Protein AF-A0A1I7X6U4-F1 (afdb_monomer)

Organism: Heterorhabditis bacteriophora (NCBI:txid37862)

Foldseek 3Di:
DDDDPPPVVVVVVVVVVVVVVVVVVVVVVVVVVVVVVVVVVVVVVVVVVVVVVVVVVVVVVVVVVVVVVVVVVVVVVVVVVVVVVVVVVVVVVVVVVVVVVVVVVVVVVVLVVVLVVLVVQLVVLVVVLPDPDDDPVRNVVSVVSNVVSVVVNVVSVVVVVVVVVVVPDPPPPPPDPDDDPDPDPDPDPDPDDDPDDPDDDDDD

Radius of gyration: 55.36 Å; Cα contacts (8 Å, |Δi|>4): 21; chains: 1; bounding box: 101×37×180 Å

pLDDT: mean 76.89, std 20.68, range [34.5, 97.19]

Nearest PDB structures (foldseek):
  8otz-ass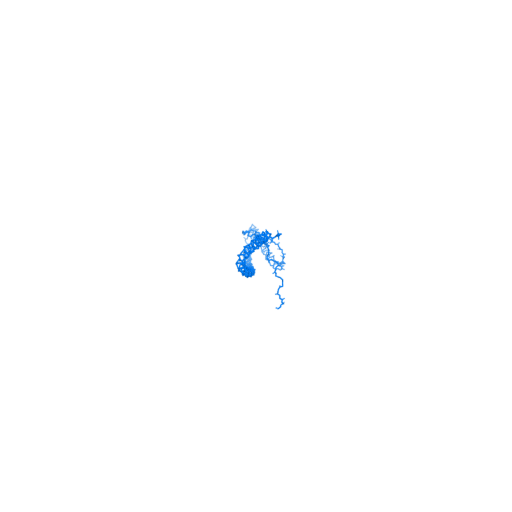embly1_F2  TM=8.658E-01  e=9.446E+00  Bos taurus

Solvent-accessible surface area (backbone atoms only — not comparable to full-atom values): 12167 Å² total; per-residue (Å²): 144,81,87,94,77,65,68,71,62,52,52,55,51,50,53,55,49,52,52,52,52,53,50,52,52,52,53,51,51,52,52,51,50,56,50,52,51,56,49,52,58,55,53,63,51,48,59,61,51,52,52,51,51,54,53,52,51,52,52,50,53,52,50,53,50,52,51,52,52,51,52,52,50,52,51,53,52,51,53,53,50,52,53,50,53,51,51,50,51,54,51,53,53,50,52,52,50,50,53,52,49,55,51,52,50,53,51,50,54,50,50,52,54,51,49,54,52,51,53,51,51,40,50,54,40,52,55,57,66,69,44,94,80,65,51,76,71,55,46,54,52,40,53,51,49,44,56,51,46,51,55,51,48,54,52,55,52,50,51,51,51,58,61,56,54,65,69,74,53,79,75,73,80,71,90,58,97,68,86,73,86,83,87,65,91,79,86,82,81,75,98,80,86,82,92,81,80,88,80,87,91,82,92,132

Mean predicted aligned error: 18.22 Å

Sequence (204 aa):
MVQDGTLADESTRLDIIEERELSGINSEINNRHAEVSKLADKNGGIGSIAEARQRKEFIRKQREHLAKEADLVKSKICALRTEMEMKVEIFVGFLLNIRKRNQLELEKDCRVRSREKLEGYLKSAEDRYRTKLLSHKEEIIIVNEINSLKRNKDKLELVTVISSAKLFQPRKVLSSSGSYPASYPSMHRTRNSCMKSIIRIHDA

Secondary structure (DSSP, 8-state):
---SSSHHHHHHHHHHHHHHHHHHHHHHHHHHHHHHHHHHHHHHHHHHHHHHHHHHHHHHHHHHHHHHHHHHHHHHHHHHHHHHHHHHHHHHHHHHHHHHHHHHHHHHHHHHHHHHHHHHHHHHHHHHHT-TT--HHHHHHHHHHHHHHHHHHHHHHHHHHHHHHTTSS--------------S--------SSSS--S-----

Structure (mmCIF, N/CA/C/O backbone):
data_AF-A0A1I7X6U4-F1
#
_entry.id   AF-A0A1I7X6U4-F1
#
loop_
_atom_site.group_PDB
_atom_site.id
_atom_site.type_symbol
_atom_site.label_atom_id
_atom_site.label_alt_id
_atom_site.label_comp_id
_atom_site.label_asym_id
_atom_site.label_entity_id
_atom_site.label_seq_id
_atom_site.pdbx_PDB_ins_code
_atom_site.Cartn_x
_atom_site.Cartn_y
_atom_site.Cartn_z
_atom_site.occupancy
_atom_site.B_iso_or_equiv
_atom_site.auth_seq_id
_atom_site.auth_comp_id
_atom_site.auth_asym_id
_atom_site.auth_atom_id
_atom_site.pdbx_PDB_model_num
ATOM 1 N N . MET A 1 1 ? 55.069 8.291 -123.263 1.00 40.59 1 MET A N 1
ATOM 2 C CA . MET A 1 1 ? 55.588 8.908 -122.027 1.00 40.59 1 MET A CA 1
ATOM 3 C C . MET A 1 1 ? 54.387 9.148 -121.138 1.00 40.59 1 MET A C 1
ATOM 5 O O . MET A 1 1 ? 53.633 10.077 -121.384 1.00 40.59 1 MET A O 1
ATOM 9 N N . VAL A 1 2 ? 54.108 8.201 -120.250 1.00 45.12 2 VAL A N 1
ATOM 10 C CA . VAL A 1 2 ? 52.935 8.193 -119.374 1.00 45.12 2 VAL A CA 1
ATOM 11 C C . VAL A 1 2 ? 53.454 8.002 -117.954 1.00 45.12 2 VAL A C 1
ATOM 13 O O . VAL A 1 2 ? 54.369 7.207 -117.773 1.00 45.12 2 VAL A O 1
ATOM 16 N N . GLN A 1 3 ? 52.806 8.708 -117.022 1.00 49.91 3 GLN A N 1
ATOM 17 C CA . GLN A 1 3 ? 52.869 8.597 -115.558 1.00 49.91 3 GLN A CA 1
ATOM 18 C C . GLN A 1 3 ? 54.076 9.231 -114.863 1.00 49.91 3 GLN A C 1
ATOM 20 O O . GLN A 1 3 ? 55.136 8.638 -114.805 1.00 49.91 3 GLN A O 1
ATOM 25 N N . ASP A 1 4 ? 53.840 10.408 -114.271 1.00 48.00 4 ASP A N 1
ATOM 26 C CA . ASP A 1 4 ? 54.546 10.901 -113.071 1.00 48.00 4 ASP A CA 1
ATOM 27 C C . ASP A 1 4 ? 53.696 11.960 -112.324 1.00 48.00 4 ASP A C 1
ATOM 29 O O . ASP A 1 4 ? 54.183 12.980 -111.848 1.00 48.00 4 ASP A O 1
ATOM 33 N N . GLY A 1 5 ? 52.372 11.752 -112.262 1.00 52.88 5 GLY A N 1
ATOM 34 C CA . GLY A 1 5 ? 51.425 12.720 -111.678 1.00 52.88 5 GLY A CA 1
ATOM 35 C C . GLY A 1 5 ? 50.491 12.182 -110.589 1.00 52.88 5 GLY A C 1
ATOM 36 O O . GLY A 1 5 ? 49.714 12.955 -110.046 1.00 52.88 5 GLY A O 1
ATOM 37 N N . THR A 1 6 ? 50.531 10.886 -110.267 1.00 52.41 6 THR A N 1
ATOM 38 C CA . THR A 1 6 ? 49.516 10.230 -109.413 1.00 52.41 6 THR A CA 1
ATOM 39 C C . THR A 1 6 ? 49.992 9.886 -107.997 1.00 52.41 6 THR A C 1
ATOM 41 O O . THR A 1 6 ? 49.163 9.699 -107.117 1.00 52.41 6 THR A O 1
ATOM 44 N N . LEU A 1 7 ? 51.305 9.838 -107.742 1.00 52.75 7 LEU A N 1
ATOM 45 C CA . LEU A 1 7 ? 51.854 9.386 -106.450 1.00 52.75 7 LEU A CA 1
ATOM 46 C C . LEU A 1 7 ? 51.848 10.465 -105.350 1.00 52.75 7 LEU A C 1
ATOM 48 O O . LEU A 1 7 ? 51.775 10.136 -104.170 1.00 52.75 7 LEU A O 1
ATOM 52 N N . ALA A 1 8 ? 51.887 11.751 -105.713 1.00 53.84 8 ALA A N 1
ATOM 53 C CA . ALA A 1 8 ? 51.878 12.844 -104.734 1.00 53.84 8 ALA A CA 1
ATOM 54 C C . ALA A 1 8 ? 50.498 13.051 -104.072 1.00 53.84 8 ALA A C 1
ATOM 56 O O . ALA A 1 8 ? 50.438 13.468 -102.917 1.00 53.84 8 ALA A O 1
ATOM 57 N N . ASP A 1 9 ? 49.413 12.726 -104.784 1.00 54.84 9 ASP A N 1
ATOM 58 C CA . ASP A 1 9 ? 48.015 12.920 -104.355 1.00 54.84 9 ASP A CA 1
ATOM 59 C C . ASP A 1 9 ? 47.498 11.752 -103.481 1.00 54.84 9 ASP A C 1
ATOM 61 O O . ASP A 1 9 ? 46.651 11.930 -102.605 1.00 54.84 9 ASP A O 1
ATOM 65 N N . GLU A 1 10 ? 48.054 10.543 -103.646 1.00 55.53 10 GLU A N 1
ATOM 66 C CA . GLU A 1 10 ? 47.778 9.399 -102.759 1.00 55.53 10 GLU A CA 1
ATOM 67 C C . GLU A 1 10 ? 48.523 9.497 -101.421 1.00 55.53 10 GLU A C 1
ATOM 69 O O . GLU A 1 10 ? 47.942 9.167 -100.389 1.00 55.53 10 GLU A O 1
ATOM 74 N N . SER A 1 11 ? 49.758 10.021 -101.411 1.00 57.59 11 SER A N 1
ATOM 75 C CA . SER A 1 11 ? 50.514 10.271 -100.172 1.00 57.59 11 SER A CA 1
ATOM 76 C C . SER A 1 11 ? 49.803 11.289 -99.279 1.00 57.59 11 SER A C 1
ATOM 78 O O . SER A 1 11 ? 49.597 11.032 -98.100 1.00 57.59 11 SER A O 1
ATOM 80 N N . THR A 1 12 ? 49.329 12.403 -99.850 1.00 60.34 12 THR A N 1
ATOM 81 C CA . THR A 1 12 ? 48.577 13.413 -99.085 1.00 60.34 12 THR A CA 1
ATOM 82 C C . THR A 1 12 ? 47.215 12.897 -98.621 1.00 60.34 12 THR A C 1
ATOM 84 O O . THR A 1 12 ? 46.755 13.270 -97.546 1.00 60.34 12 THR A O 1
ATOM 87 N N . ARG A 1 13 ? 46.551 12.019 -99.387 1.00 60.38 13 ARG A N 1
ATOM 88 C CA . ARG A 1 13 ? 45.302 11.374 -98.946 1.00 60.38 13 ARG A CA 1
ATOM 89 C C . ARG A 1 13 ? 45.512 10.389 -97.800 1.00 60.38 13 ARG A C 1
ATOM 91 O O . ARG A 1 13 ? 44.666 10.357 -96.910 1.00 60.38 13 ARG A O 1
ATOM 98 N N . LEU A 1 14 ? 46.589 9.605 -97.823 1.00 61.25 14 LEU A N 1
ATOM 99 C CA . LEU A 1 14 ? 46.939 8.689 -96.734 1.00 61.25 14 LEU A CA 1
ATOM 100 C C . LEU A 1 14 ? 47.288 9.463 -95.457 1.00 61.25 14 LEU A C 1
ATOM 102 O O . LEU A 1 14 ? 46.722 9.153 -94.412 1.00 61.25 14 LEU A O 1
ATOM 106 N N . ASP A 1 15 ? 48.067 10.542 -95.563 1.00 63.00 15 ASP A N 1
ATOM 107 C CA . ASP A 1 15 ? 48.402 11.411 -94.424 1.00 63.00 15 ASP A CA 1
ATOM 108 C C . ASP A 1 15 ? 47.145 12.040 -93.784 1.00 63.00 15 ASP A C 1
ATOM 110 O O . ASP A 1 15 ? 47.005 12.084 -92.563 1.00 63.00 15 ASP A O 1
ATOM 114 N N . ILE A 1 16 ? 46.166 12.462 -94.596 1.00 65.12 16 ILE A N 1
ATOM 115 C CA . ILE A 1 16 ? 44.886 13.016 -94.108 1.00 65.12 16 ILE A CA 1
ATOM 116 C C . ILE A 1 16 ? 44.011 11.944 -93.433 1.00 65.12 16 ILE A C 1
ATOM 118 O O . ILE A 1 16 ? 43.245 12.254 -92.514 1.00 65.12 16 ILE A O 1
ATOM 122 N N . ILE A 1 17 ? 44.066 10.692 -93.900 1.00 65.25 17 ILE A N 1
ATOM 123 C CA . ILE A 1 17 ? 43.333 9.574 -93.288 1.00 65.25 17 ILE A CA 1
ATOM 124 C C . ILE A 1 17 ? 43.969 9.217 -91.940 1.00 65.25 17 ILE A C 1
ATOM 126 O O . ILE A 1 17 ? 43.246 9.128 -90.946 1.00 65.25 17 ILE A O 1
ATOM 130 N N . GLU A 1 18 ? 45.298 9.123 -91.879 1.00 70.44 18 GLU A N 1
ATOM 131 C CA . GLU A 1 18 ? 46.035 8.874 -90.637 1.00 70.44 18 GLU A CA 1
ATOM 132 C C . GLU A 1 18 ? 45.824 9.999 -89.611 1.00 70.44 18 GLU A C 1
ATOM 134 O O . GLU A 1 18 ? 45.535 9.718 -88.447 1.00 70.44 18 GLU A O 1
ATOM 139 N N . GLU A 1 19 ? 45.843 11.275 -90.017 1.00 73.50 19 GLU A N 1
ATOM 140 C CA . GLU A 1 19 ? 45.545 12.396 -89.112 1.00 73.50 19 GLU A CA 1
ATOM 141 C C . GLU A 1 19 ? 44.117 12.345 -88.542 1.00 73.50 19 GLU A C 1
ATOM 143 O O . GLU A 1 19 ? 43.899 12.663 -87.367 1.00 73.50 19 GLU A O 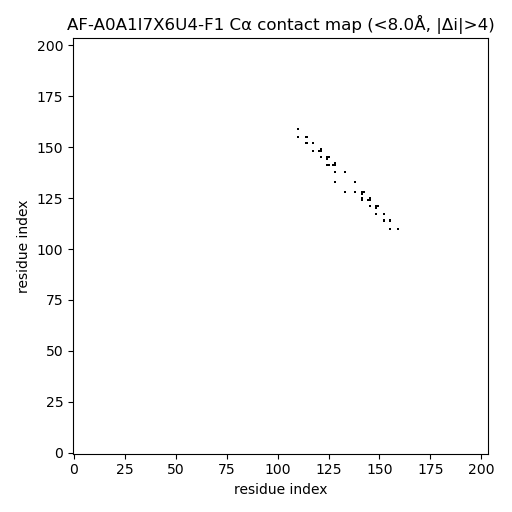1
ATOM 148 N N . ARG A 1 20 ? 43.124 11.927 -89.340 1.00 74.75 20 ARG A N 1
ATOM 149 C CA . ARG A 1 20 ? 41.734 11.779 -88.871 1.00 74.75 20 ARG A CA 1
ATOM 150 C C . ARG A 1 20 ? 41.577 10.626 -87.888 1.00 74.75 20 ARG A C 1
ATOM 152 O O . ARG A 1 20 ? 40.872 10.784 -86.890 1.00 74.75 20 ARG A O 1
ATOM 159 N N . GLU A 1 21 ? 42.220 9.492 -88.144 1.00 81.88 21 GLU A N 1
ATOM 160 C CA . GLU A 1 21 ? 42.188 8.338 -87.241 1.00 81.88 21 GLU A CA 1
ATOM 161 C C . GLU A 1 21 ? 42.914 8.638 -85.926 1.00 81.88 21 GLU A C 1
ATOM 163 O O . GLU A 1 21 ? 42.370 8.385 -84.848 1.00 81.88 21 GLU A O 1
ATOM 168 N N . LEU A 1 22 ? 44.079 9.288 -85.991 1.00 82.25 22 LEU A N 1
ATOM 169 C CA . LEU A 1 22 ? 44.812 9.755 -84.814 1.00 82.25 22 LEU A CA 1
ATOM 170 C C . LEU A 1 22 ? 44.003 10.781 -84.011 1.00 82.25 22 LEU A C 1
ATOM 172 O O . LEU A 1 22 ? 43.967 10.707 -82.782 1.00 82.25 22 LEU A O 1
ATOM 176 N N . SER A 1 23 ? 43.298 11.699 -84.679 1.00 86.44 23 SER A N 1
ATOM 177 C CA . SER A 1 23 ? 42.387 12.648 -84.027 1.00 86.44 23 SER A CA 1
ATOM 178 C C . SER A 1 23 ? 41.237 11.939 -83.297 1.00 86.44 23 SER A C 1
ATOM 180 O O . SER A 1 23 ? 40.934 12.268 -82.145 1.00 86.44 23 SER A O 1
ATOM 182 N N . GLY A 1 24 ? 40.642 10.917 -83.923 1.00 87.62 24 GLY A N 1
ATOM 183 C CA . GLY A 1 24 ? 39.591 10.090 -83.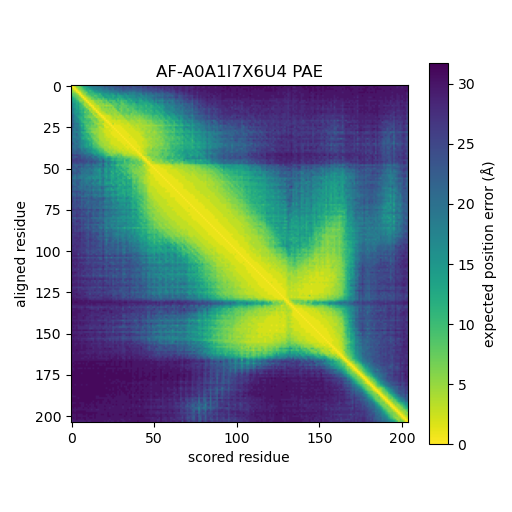325 1.00 87.62 24 GLY A CA 1
ATOM 184 C C . GLY A 1 24 ? 40.072 9.330 -82.088 1.00 87.62 24 GLY A C 1
ATOM 185 O O . GLY A 1 24 ? 39.449 9.415 -81.027 1.00 87.62 24 GLY A O 1
ATOM 186 N N . ILE A 1 25 ? 41.228 8.670 -82.191 1.00 87.44 25 ILE A N 1
ATOM 187 C CA . ILE A 1 25 ? 41.866 7.958 -81.075 1.00 87.44 25 ILE A CA 1
ATOM 188 C C . ILE A 1 25 ? 42.177 8.927 -79.930 1.00 87.44 25 ILE A C 1
ATOM 190 O O . ILE A 1 25 ? 41.905 8.627 -78.768 1.00 87.44 25 ILE A O 1
ATOM 194 N N . ASN A 1 26 ? 42.695 10.117 -80.236 1.00 87.81 26 ASN A N 1
ATOM 195 C CA . ASN A 1 26 ? 43.047 11.101 -79.218 1.00 87.81 26 ASN A CA 1
ATOM 196 C C . ASN A 1 26 ? 41.804 11.674 -78.511 1.00 87.81 26 ASN A C 1
ATOM 198 O O . ASN A 1 26 ? 41.814 11.898 -77.300 1.00 87.81 26 ASN A O 1
ATOM 202 N N . SER A 1 27 ? 40.697 11.857 -79.239 1.00 89.19 27 SER A N 1
ATOM 203 C CA . SER A 1 27 ? 39.400 12.204 -78.644 1.00 89.19 27 SER A CA 1
ATOM 204 C C . SER A 1 27 ? 38.915 11.115 -77.683 1.00 89.19 27 SER A C 1
ATOM 206 O O . SER A 1 27 ? 38.494 11.412 -76.562 1.00 89.19 27 SER A O 1
ATOM 208 N N . GLU A 1 28 ? 39.038 9.845 -78.072 1.00 92.38 28 GLU A N 1
ATOM 209 C CA . GLU A 1 28 ? 38.630 8.723 -77.231 1.00 92.38 28 GLU A CA 1
ATOM 210 C C . GLU A 1 28 ? 39.514 8.571 -75.982 1.00 92.38 28 GLU A C 1
ATOM 212 O O . GLU A 1 28 ? 38.995 8.358 -74.884 1.00 92.38 28 GLU A O 1
ATOM 217 N N . ILE A 1 29 ? 40.830 8.768 -76.108 1.00 90.56 29 ILE A N 1
ATOM 218 C CA . ILE A 1 29 ? 41.770 8.796 -74.977 1.00 90.56 29 ILE A CA 1
ATOM 219 C C . ILE A 1 29 ? 41.391 9.900 -73.985 1.00 90.56 29 ILE A C 1
ATOM 221 O O . ILE A 1 29 ? 41.317 9.645 -72.781 1.00 90.56 29 ILE A O 1
ATOM 225 N N . ASN A 1 30 ? 41.085 11.103 -74.471 1.00 91.44 30 ASN A N 1
ATOM 226 C CA . ASN A 1 30 ? 40.673 12.218 -73.618 1.00 91.44 30 ASN A CA 1
ATOM 227 C C . ASN A 1 30 ? 39.348 11.934 -72.894 1.00 91.44 30 ASN A C 1
ATOM 229 O O . ASN A 1 30 ? 39.218 12.218 -71.700 1.00 91.44 30 ASN A O 1
ATOM 233 N N . ASN A 1 31 ? 38.386 11.312 -73.580 1.00 93.12 31 ASN A N 1
ATOM 234 C CA . ASN A 1 31 ? 37.118 10.907 -72.975 1.00 93.12 31 ASN A CA 1
ATOM 235 C C . ASN A 1 31 ? 37.323 9.856 -71.877 1.00 93.12 31 ASN A C 1
ATOM 237 O O . ASN A 1 31 ? 36.789 10.004 -70.774 1.00 93.12 31 ASN A O 1
ATOM 241 N N . ARG A 1 32 ? 38.149 8.835 -72.138 1.00 92.44 32 ARG A N 1
ATOM 242 C CA . ARG A 1 32 ? 38.489 7.807 -71.144 1.00 92.44 32 ARG A CA 1
ATOM 243 C C . ARG A 1 32 ? 39.253 8.397 -69.958 1.00 92.44 32 ARG A C 1
ATOM 245 O O . ARG A 1 32 ? 38.963 8.041 -68.820 1.00 92.44 32 ARG A O 1
ATOM 252 N N . HIS A 1 33 ? 40.162 9.346 -70.181 1.00 91.50 33 HIS A N 1
ATOM 253 C CA . HIS A 1 33 ? 40.837 10.058 -69.093 1.00 91.50 33 HIS A CA 1
ATOM 254 C C . HIS A 1 33 ? 39.858 10.843 -68.213 1.00 91.50 33 HIS A C 1
ATOM 256 O O . HIS A 1 33 ? 39.947 10.771 -66.987 1.00 91.50 33 HIS A O 1
ATOM 262 N N . ALA A 1 34 ? 38.890 11.543 -68.811 1.00 90.12 34 ALA A N 1
ATOM 263 C CA . ALA A 1 34 ? 37.863 12.256 -68.057 1.00 90.12 34 ALA A CA 1
ATOM 264 C C . ALA A 1 34 ? 36.978 11.304 -67.230 1.00 90.12 34 ALA A C 1
ATOM 266 O O . ALA A 1 34 ? 36.570 11.642 -66.117 1.00 90.12 34 ALA A O 1
ATOM 267 N N . GLU A 1 35 ? 36.683 10.112 -67.750 1.00 91.75 35 GLU A N 1
ATOM 268 C CA . GLU A 1 35 ? 35.932 9.085 -67.027 1.00 91.75 35 GLU A CA 1
ATOM 269 C C . GLU A 1 35 ? 36.732 8.494 -65.859 1.00 91.75 35 GLU A C 1
ATOM 271 O O . GLU A 1 35 ? 36.216 8.409 -64.742 1.00 91.75 35 GLU A O 1
ATOM 276 N N . VAL A 1 36 ? 38.010 8.171 -66.077 1.00 88.06 36 VAL A N 1
ATOM 277 C CA . VAL A 1 36 ? 38.914 7.672 -65.030 1.00 88.06 36 VAL A CA 1
ATOM 278 C C . VAL A 1 36 ? 39.069 8.692 -63.901 1.00 88.06 36 VAL A C 1
ATOM 280 O O . VAL A 1 36 ? 38.961 8.315 -62.735 1.00 88.06 36 VAL A O 1
ATOM 283 N N . SER A 1 37 ? 39.225 9.982 -64.213 1.00 86.31 37 SER A N 1
ATOM 284 C CA . SER A 1 37 ? 39.286 11.041 -63.194 1.00 86.31 37 SER A CA 1
ATOM 285 C C . SER A 1 37 ? 37.995 11.126 -62.372 1.00 86.31 37 SER A C 1
ATOM 287 O O . SER A 1 37 ? 38.043 11.147 -61.144 1.00 86.31 37 SER A O 1
ATOM 289 N N . LYS A 1 38 ? 36.820 11.048 -63.017 1.00 85.12 38 LYS A N 1
ATOM 290 C CA . LYS A 1 38 ? 35.524 11.016 -62.309 1.00 85.12 38 LYS A CA 1
ATOM 291 C C . LYS A 1 38 ? 35.376 9.791 -61.400 1.00 85.12 38 LYS A C 1
ATOM 293 O O . LYS A 1 38 ? 34.711 9.871 -60.366 1.00 85.12 38 LYS A O 1
ATOM 298 N N . LEU A 1 39 ? 35.933 8.643 -61.786 1.00 82.56 39 LEU A N 1
ATOM 299 C CA . LEU A 1 39 ? 35.923 7.428 -60.967 1.00 82.56 39 LEU A CA 1
ATOM 300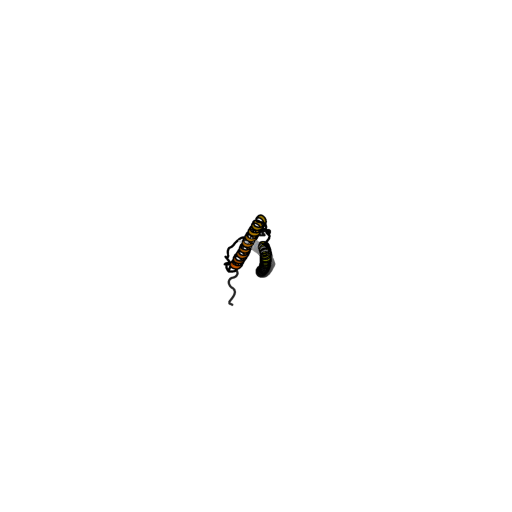 C C . LEU A 1 39 ? 36.909 7.520 -59.796 1.00 82.56 39 LEU A C 1
ATOM 302 O O . LEU A 1 39 ? 36.581 7.064 -58.701 1.00 82.56 39 LEU A O 1
ATOM 306 N N . ALA A 1 40 ? 38.069 8.149 -59.992 1.00 78.00 40 ALA A N 1
ATOM 307 C CA . ALA A 1 40 ? 39.033 8.411 -58.926 1.00 78.00 40 ALA A CA 1
ATOM 308 C C . ALA A 1 40 ? 38.432 9.310 -57.829 1.00 78.00 40 ALA A C 1
ATOM 310 O O . ALA A 1 40 ? 38.516 8.966 -56.648 1.00 78.00 40 ALA A O 1
ATOM 311 N N . ASP A 1 41 ? 37.718 10.374 -58.211 1.00 75.62 41 ASP A N 1
ATOM 312 C CA . ASP A 1 41 ? 37.024 11.265 -57.270 1.00 75.62 41 ASP A CA 1
ATOM 313 C C . ASP A 1 41 ? 35.930 10.529 -56.476 1.00 75.62 41 ASP A C 1
ATOM 315 O O . ASP A 1 41 ? 35.815 10.670 -55.255 1.00 75.62 41 ASP A O 1
ATOM 319 N N . LYS A 1 42 ? 35.148 9.673 -57.151 1.00 74.56 42 LYS A N 1
ATOM 320 C CA . LYS A 1 42 ? 34.135 8.822 -56.500 1.00 74.56 42 LYS A CA 1
ATOM 321 C C . LYS A 1 42 ? 34.763 7.815 -55.533 1.00 74.56 42 LYS A C 1
ATOM 323 O O . LYS A 1 42 ? 34.210 7.586 -54.457 1.00 74.56 42 LYS A O 1
ATOM 328 N N . ASN A 1 43 ? 35.916 7.246 -55.883 1.00 72.25 43 ASN A N 1
ATOM 329 C CA . ASN A 1 43 ? 36.648 6.315 -55.026 1.00 72.25 43 ASN A CA 1
ATOM 330 C C . ASN A 1 43 ? 37.244 7.003 -53.789 1.00 72.25 43 ASN A C 1
ATOM 332 O O . ASN A 1 43 ? 37.236 6.404 -52.713 1.00 72.25 43 ASN A O 1
ATOM 336 N N . GLY A 1 44 ? 37.658 8.271 -53.888 1.00 71.31 44 GLY A N 1
ATOM 337 C CA . GLY A 1 44 ? 38.045 9.082 -52.725 1.00 71.31 44 GLY A CA 1
ATOM 338 C C . GLY A 1 44 ? 36.929 9.199 -51.674 1.00 71.31 44 GLY A C 1
ATOM 339 O O . GLY A 1 44 ? 37.194 9.200 -50.472 1.00 71.31 44 GLY A O 1
ATOM 340 N N . GLY A 1 45 ? 35.662 9.187 -52.106 1.00 69.12 45 GLY A N 1
ATOM 341 C CA . GLY A 1 45 ? 34.489 9.160 -51.224 1.00 69.12 45 GLY A CA 1
ATOM 342 C C . GLY A 1 45 ? 34.213 7.815 -50.533 1.00 69.12 45 GLY A C 1
ATOM 343 O O . GLY A 1 45 ? 33.471 7.772 -49.554 1.00 69.12 45 GLY A O 1
ATOM 344 N N . ILE A 1 46 ? 34.805 6.702 -50.981 1.00 70.94 46 ILE A N 1
ATOM 345 C CA . ILE A 1 46 ? 34.569 5.374 -50.381 1.00 70.94 46 ILE A CA 1
ATOM 346 C C . ILE A 1 46 ? 35.163 5.290 -48.965 1.00 70.94 46 ILE A C 1
ATOM 348 O O . ILE A 1 46 ? 34.560 4.665 -48.087 1.00 70.94 46 ILE A O 1
ATOM 352 N N . GLY A 1 47 ? 36.291 5.966 -48.711 1.00 73.06 47 GLY A N 1
ATOM 353 C CA . GLY A 1 47 ? 36.927 6.014 -47.389 1.00 73.06 47 GLY A CA 1
ATOM 354 C C . GLY A 1 47 ? 36.027 6.641 -46.318 1.00 73.06 47 GLY A C 1
ATOM 355 O O . GLY A 1 47 ? 35.821 6.053 -45.255 1.00 73.06 47 GLY A O 1
ATOM 356 N N . SER A 1 48 ? 35.384 7.772 -46.628 1.00 79.69 48 SER A N 1
ATOM 357 C CA . SER A 1 48 ? 34.471 8.450 -45.696 1.00 79.69 48 SER A CA 1
ATOM 358 C C . SER A 1 48 ? 33.193 7.642 -45.429 1.00 79.69 48 SER A C 1
ATOM 360 O O . SER A 1 48 ? 32.678 7.632 -44.308 1.00 79.69 48 SER A O 1
ATOM 362 N N . ILE A 1 49 ? 32.708 6.886 -46.422 1.00 83.50 49 ILE A N 1
ATOM 363 C CA . ILE A 1 49 ? 31.565 5.974 -46.266 1.00 83.50 49 ILE A CA 1
ATOM 364 C C . ILE A 1 49 ? 31.921 4.796 -45.349 1.00 83.50 49 ILE A C 1
ATOM 366 O O . ILE A 1 49 ? 31.105 4.404 -44.508 1.00 83.50 49 ILE A O 1
ATOM 370 N N . ALA A 1 50 ? 33.118 4.222 -45.490 1.00 84.75 50 ALA A N 1
ATOM 371 C CA . ALA A 1 50 ? 33.574 3.121 -44.645 1.00 84.75 50 ALA A CA 1
ATOM 372 C C . ALA A 1 50 ? 33.687 3.551 -43.171 1.00 84.75 50 ALA A C 1
ATOM 374 O O . ALA A 1 50 ? 33.161 2.866 -42.288 1.00 84.75 50 ALA A O 1
ATOM 375 N N . GLU A 1 51 ? 34.270 4.722 -42.905 1.00 85.44 51 GLU A N 1
ATOM 376 C CA . GLU A 1 51 ? 34.341 5.290 -41.555 1.00 85.44 51 GLU A CA 1
ATOM 377 C C . GLU A 1 51 ? 32.953 5.587 -40.970 1.00 85.44 51 GLU A C 1
ATOM 379 O O . GLU A 1 51 ? 32.671 5.248 -39.817 1.00 85.44 51 GLU A O 1
ATOM 384 N N . ALA A 1 52 ? 32.042 6.165 -41.762 1.00 86.38 52 ALA A N 1
ATOM 385 C CA . ALA A 1 52 ? 30.672 6.431 -41.326 1.00 86.38 52 ALA A CA 1
ATOM 386 C C . ALA A 1 52 ? 29.921 5.138 -40.954 1.00 86.38 52 ALA A C 1
ATOM 388 O O . ALA A 1 52 ? 29.176 5.115 -39.969 1.00 86.38 52 ALA A O 1
ATOM 389 N N . ARG A 1 53 ? 30.144 4.041 -41.694 1.00 91.44 53 ARG A N 1
ATOM 390 C CA . ARG A 1 53 ? 29.581 2.717 -41.373 1.00 91.44 53 ARG A CA 1
ATOM 391 C C . ARG A 1 53 ? 30.115 2.180 -40.047 1.00 91.44 53 ARG A C 1
ATOM 393 O O . ARG A 1 53 ? 29.316 1.739 -39.223 1.00 91.44 53 ARG A O 1
ATOM 400 N N . GLN A 1 54 ? 31.425 2.263 -39.814 1.00 92.31 54 GLN A N 1
ATOM 401 C CA . GLN A 1 54 ? 32.024 1.831 -38.547 1.00 92.31 54 GLN A CA 1
ATOM 402 C C . GLN A 1 54 ? 31.497 2.649 -37.360 1.00 92.31 54 GLN A C 1
ATOM 404 O O . GLN A 1 54 ? 31.088 2.074 -36.350 1.00 92.31 54 GLN A O 1
ATOM 409 N N . ARG A 1 55 ? 31.411 3.981 -37.493 1.00 91.31 55 ARG A N 1
ATOM 410 C CA . ARG A 1 55 ? 30.840 4.856 -36.452 1.00 91.31 55 ARG A CA 1
ATOM 411 C C . ARG A 1 55 ? 29.372 4.533 -36.172 1.00 91.31 55 ARG A C 1
ATOM 413 O O . ARG A 1 55 ? 28.977 4.456 -35.011 1.00 91.31 55 ARG A O 1
ATOM 420 N N . LYS A 1 56 ? 28.564 4.302 -37.213 1.00 94.94 56 LYS A N 1
ATOM 421 C CA . LYS A 1 56 ? 27.152 3.908 -37.067 1.00 94.94 56 LYS A CA 1
ATOM 422 C C . LYS A 1 56 ? 27.016 2.599 -36.289 1.00 94.94 56 LYS A C 1
ATOM 424 O O . LYS A 1 56 ? 26.162 2.500 -35.411 1.00 94.94 56 LYS A O 1
ATOM 429 N N . GLU A 1 57 ? 27.860 1.620 -36.594 1.00 95.38 57 GLU A N 1
ATOM 430 C CA . GLU A 1 57 ? 27.851 0.317 -35.930 1.00 95.38 57 GLU A CA 1
ATOM 431 C C . GLU A 1 57 ? 28.287 0.412 -34.462 1.00 95.38 57 GLU A C 1
ATOM 433 O O . GLU A 1 57 ? 27.656 -0.173 -33.582 1.00 95.38 57 GLU A O 1
ATOM 438 N N . PHE A 1 58 ? 29.306 1.221 -34.172 1.00 94.75 58 PHE A N 1
ATOM 439 C CA . PHE A 1 58 ? 29.721 1.513 -32.803 1.00 94.75 58 PHE A CA 1
ATOM 440 C C . PHE A 1 58 ? 28.592 2.161 -31.985 1.00 94.75 58 PHE A C 1
ATOM 442 O O . PHE A 1 58 ? 28.255 1.682 -30.902 1.00 94.75 58 PHE A O 1
ATOM 449 N N . ILE A 1 59 ? 27.941 3.193 -32.535 1.00 95.31 59 ILE A N 1
ATOM 450 C CA . ILE A 1 59 ? 26.807 3.869 -31.886 1.00 95.31 59 ILE A CA 1
ATOM 451 C C . ILE A 1 59 ? 25.642 2.897 -31.670 1.00 95.31 59 ILE A C 1
ATOM 453 O O . ILE A 1 59 ? 24.997 2.936 -30.622 1.00 95.31 59 ILE A O 1
ATOM 457 N N . ARG A 1 60 ? 25.365 2.003 -32.629 1.00 97.00 60 ARG A N 1
ATOM 458 C CA . ARG A 1 60 ? 24.329 0.969 -32.486 1.00 97.00 60 ARG A CA 1
ATOM 459 C C . ARG A 1 60 ? 24.620 0.068 -31.286 1.00 97.00 60 ARG A C 1
ATOM 461 O O . ARG A 1 60 ? 23.749 -0.085 -30.433 1.00 97.00 60 ARG A O 1
ATOM 468 N N . LYS A 1 61 ? 25.844 -0.456 -31.175 1.00 96.81 61 LYS A N 1
ATOM 469 C CA . LYS A 1 61 ? 26.254 -1.303 -30.042 1.00 96.81 61 LYS A CA 1
ATOM 470 C C . LYS A 1 61 ? 26.162 -0.567 -28.705 1.00 96.81 61 LYS A C 1
ATOM 472 O O . LYS A 1 61 ? 25.666 -1.133 -27.735 1.00 96.81 61 LYS A O 1
ATOM 477 N N . GLN A 1 62 ? 26.575 0.700 -28.653 1.00 96.62 62 GLN A N 1
ATOM 478 C CA . GLN A 1 62 ? 26.425 1.518 -27.445 1.00 96.62 62 GLN A CA 1
ATOM 479 C C . GLN A 1 62 ? 24.954 1.712 -27.058 1.00 96.62 62 GLN A C 1
ATOM 481 O O . GLN A 1 62 ? 24.601 1.562 -25.891 1.00 96.62 62 GLN A O 1
ATOM 486 N N . ARG A 1 63 ? 24.075 1.995 -28.027 1.00 96.00 63 ARG A N 1
ATOM 487 C CA . ARG A 1 63 ? 22.629 2.119 -27.780 1.00 96.00 63 ARG A CA 1
ATOM 488 C C . ARG A 1 63 ? 22.022 0.815 -27.271 1.00 96.00 63 ARG A C 1
ATOM 490 O O . ARG A 1 63 ? 21.185 0.854 -26.377 1.00 96.00 63 ARG A O 1
ATOM 497 N N . GLU A 1 64 ? 22.454 -0.324 -27.802 1.00 96.69 64 GLU A N 1
ATOM 498 C CA . GLU A 1 64 ? 22.011 -1.644 -27.338 1.00 96.69 64 GLU A CA 1
ATOM 499 C C . GLU A 1 64 ? 22.467 -1.943 -25.912 1.00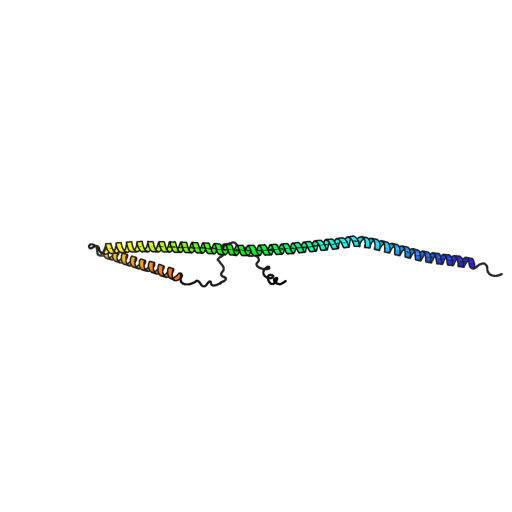 96.69 64 GLU A C 1
ATOM 501 O O . GLU A 1 64 ? 21.686 -2.469 -25.121 1.00 96.69 64 GLU A O 1
ATOM 506 N N . HIS A 1 65 ? 23.701 -1.578 -25.562 1.00 96.75 65 HIS A N 1
ATOM 507 C CA . HIS A 1 65 ? 24.195 -1.688 -24.192 1.00 96.75 65 HIS A CA 1
ATOM 508 C C . HIS A 1 65 ? 23.362 -0.836 -23.227 1.00 96.75 65 HIS A C 1
ATOM 510 O O . HIS A 1 65 ? 22.824 -1.357 -22.253 1.00 96.75 65 HIS A O 1
ATOM 516 N N . LEU A 1 66 ? 23.171 0.448 -23.551 1.00 96.00 66 LEU A N 1
ATOM 517 C CA . LEU A 1 66 ? 22.375 1.372 -22.740 1.00 96.00 66 LEU A CA 1
ATOM 518 C C . LEU A 1 66 ? 20.914 0.920 -22.605 1.00 96.00 66 LEU A C 1
ATOM 520 O O . LEU A 1 66 ? 20.321 1.071 -21.540 1.00 96.00 66 LEU A O 1
ATOM 524 N N . ALA A 1 67 ? 20.326 0.338 -23.655 1.00 96.38 67 ALA A N 1
ATOM 525 C CA . ALA A 1 67 ? 18.973 -0.211 -23.597 1.00 96.38 67 ALA A CA 1
ATOM 526 C C . ALA A 1 67 ? 18.877 -1.377 -22.598 1.00 96.38 67 ALA A C 1
ATOM 528 O O . ALA A 1 67 ? 17.969 -1.398 -21.767 1.00 96.38 67 ALA A O 1
ATOM 529 N N . LYS A 1 68 ? 19.849 -2.300 -22.619 1.00 97.00 68 LYS A N 1
ATOM 530 C CA . LYS A 1 68 ? 19.917 -3.414 -21.659 1.00 97.00 68 LYS A CA 1
ATOM 531 C C . LYS A 1 68 ? 20.093 -2.923 -20.223 1.00 97.00 68 LYS A C 1
ATOM 533 O O . LYS A 1 68 ? 19.423 -3.426 -19.323 1.00 97.00 68 LYS A O 1
ATOM 538 N N . GLU A 1 69 ? 20.954 -1.933 -20.000 1.00 97.00 69 GLU A N 1
ATOM 539 C CA . GLU A 1 69 ? 21.135 -1.326 -18.676 1.00 97.00 69 GLU A CA 1
ATOM 540 C C . GLU A 1 69 ? 19.857 -0.638 -18.187 1.00 97.00 69 GLU A C 1
ATOM 542 O O . GLU A 1 69 ? 19.453 -0.830 -17.038 1.00 97.00 69 GLU A O 1
ATOM 547 N N . ALA A 1 70 ? 19.173 0.106 -19.060 1.00 96.06 70 ALA A N 1
ATOM 548 C CA . ALA A 1 70 ? 17.908 0.751 -18.729 1.00 96.06 70 ALA A CA 1
ATOM 549 C C . ALA A 1 70 ? 16.833 -0.273 -18.339 1.00 96.06 70 ALA A C 1
ATOM 551 O O . ALA A 1 70 ? 16.107 -0.065 -17.365 1.00 96.06 70 ALA A O 1
ATOM 552 N N . ASP A 1 71 ? 16.740 -1.393 -19.054 1.00 96.38 71 ASP A N 1
ATOM 553 C CA . ASP A 1 71 ? 15.780 -2.451 -18.739 1.00 96.38 71 ASP A CA 1
ATOM 554 C C . ASP A 1 71 ? 16.133 -3.192 -17.442 1.00 96.38 71 ASP A C 1
ATOM 556 O O . ASP A 1 71 ? 15.242 -3.476 -16.634 1.00 96.38 71 ASP A O 1
ATOM 560 N N . LEU A 1 72 ? 17.423 -3.408 -17.163 1.00 97.00 72 LEU A N 1
ATOM 561 C CA . LEU A 1 72 ? 17.879 -3.941 -15.878 1.00 97.00 72 LEU A CA 1
ATOM 562 C C . LEU A 1 72 ? 17.498 -3.012 -14.716 1.00 97.00 72 LEU A C 1
ATOM 564 O O . LEU A 1 72 ? 16.997 -3.476 -13.689 1.00 97.00 72 LEU A O 1
ATOM 568 N N . VAL A 1 73 ? 17.704 -1.702 -14.869 1.00 97.00 73 VAL A N 1
ATOM 569 C CA . VAL A 1 73 ? 17.332 -0.708 -13.851 1.00 97.00 73 VAL A CA 1
ATOM 570 C C . VAL A 1 73 ? 15.818 -0.682 -13.642 1.00 97.00 73 VAL A C 1
ATOM 572 O O . VAL A 1 73 ? 15.369 -0.723 -12.496 1.00 97.00 73 VAL A O 1
ATOM 575 N N . LYS A 1 74 ? 15.012 -0.696 -14.713 1.00 96.56 74 LYS A N 1
ATOM 576 C CA . LYS A 1 74 ? 13.544 -0.793 -14.602 1.00 96.56 74 LYS A CA 1
ATOM 577 C C . LYS A 1 74 ? 13.113 -2.043 -13.837 1.00 96.56 74 LYS A C 1
ATOM 579 O O . LYS A 1 74 ? 12.235 -1.955 -12.981 1.00 96.56 74 LYS A O 1
ATOM 584 N N . SER A 1 75 ? 13.740 -3.185 -14.121 1.00 96.62 75 SER A N 1
ATOM 585 C CA . SER A 1 75 ? 13.462 -4.444 -13.424 1.00 96.62 75 SER A CA 1
ATOM 586 C C . SER A 1 75 ? 13.770 -4.338 -11.925 1.00 96.62 75 SER A C 1
ATOM 588 O O . SER A 1 75 ? 12.915 -4.645 -11.094 1.00 96.62 75 SER A O 1
ATOM 590 N N . LYS A 1 76 ? 14.937 -3.783 -11.563 1.00 97.19 76 LYS A N 1
ATOM 591 C CA . LYS A 1 76 ? 15.320 -3.541 -10.160 1.00 97.19 76 LYS A CA 1
ATOM 592 C C . LYS A 1 76 ? 14.353 -2.596 -9.442 1.00 97.19 76 LYS A C 1
ATOM 594 O O . LYS A 1 76 ? 13.950 -2.882 -8.319 1.00 97.19 76 LYS A O 1
ATOM 599 N N . ILE A 1 77 ? 13.942 -1.503 -10.089 1.00 96.88 77 ILE A N 1
ATOM 600 C CA . ILE A 1 77 ? 12.958 -0.563 -9.529 1.00 96.88 77 ILE A CA 1
ATOM 601 C C . ILE A 1 77 ? 11.617 -1.268 -9.285 1.00 96.88 77 ILE A C 1
ATOM 603 O O . ILE A 1 77 ? 11.004 -1.073 -8.238 1.00 96.88 77 ILE A O 1
ATOM 607 N N . CYS A 1 78 ? 11.168 -2.108 -10.221 1.00 95.69 78 CYS A N 1
ATOM 608 C CA . CYS A 1 78 ? 9.929 -2.872 -10.080 1.00 95.69 78 CYS A CA 1
ATOM 609 C C . CYS A 1 78 ? 9.987 -3.853 -8.893 1.00 95.69 78 CYS A C 1
ATOM 611 O O . CYS A 1 78 ? 9.047 -3.922 -8.096 1.00 95.69 78 CYS A O 1
ATOM 613 N N . ALA A 1 79 ? 11.109 -4.560 -8.735 1.00 95.81 79 ALA A N 1
ATOM 614 C CA . ALA A 1 79 ? 11.329 -5.479 -7.621 1.00 95.81 79 ALA A CA 1
ATOM 615 C C . ALA A 1 79 ? 11.333 -4.747 -6.267 1.00 95.81 79 ALA A C 1
ATOM 617 O O . ALA A 1 79 ? 10.566 -5.109 -5.376 1.00 95.81 79 ALA A O 1
ATOM 618 N N . LEU A 1 80 ? 12.112 -3.665 -6.144 1.00 96.19 80 LEU A N 1
ATOM 619 C CA . LEU A 1 80 ? 12.181 -2.857 -4.920 1.00 96.19 80 LEU A CA 1
ATOM 620 C C . LEU A 1 80 ? 10.828 -2.243 -4.552 1.00 96.19 80 LEU A C 1
ATOM 622 O O . LEU A 1 80 ? 10.456 -2.205 -3.381 1.00 96.19 80 LEU A O 1
ATOM 626 N N . ARG A 1 81 ? 10.066 -1.785 -5.550 1.00 95.88 81 ARG A N 1
ATOM 627 C CA . ARG A 1 81 ? 8.715 -1.266 -5.332 1.00 95.88 81 ARG A CA 1
ATOM 628 C C . ARG A 1 81 ? 7.797 -2.335 -4.742 1.00 95.88 81 ARG A C 1
ATOM 630 O O . ARG A 1 81 ? 7.112 -2.058 -3.764 1.00 95.88 81 ARG A O 1
ATOM 637 N N . THR A 1 82 ? 7.811 -3.537 -5.313 1.00 95.19 82 THR A N 1
ATOM 638 C CA . THR A 1 82 ? 6.986 -4.660 -4.840 1.00 95.19 82 THR A CA 1
ATOM 639 C C . THR A 1 82 ? 7.358 -5.050 -3.408 1.00 95.19 82 THR A C 1
ATOM 641 O O . THR A 1 82 ? 6.484 -5.219 -2.561 1.00 95.19 82 THR A O 1
ATOM 644 N N . GLU A 1 83 ? 8.657 -5.121 -3.101 1.00 95.12 83 GLU A N 1
ATOM 645 C CA . GLU A 1 83 ? 9.143 -5.406 -1.748 1.00 95.12 83 GLU A CA 1
ATOM 646 C C . GLU A 1 83 ? 8.689 -4.338 -0.739 1.00 95.12 83 GLU A C 1
ATOM 648 O O . GLU A 1 83 ? 8.254 -4.658 0.370 1.00 95.12 83 GLU A O 1
ATOM 653 N N . MET A 1 84 ? 8.754 -3.060 -1.122 1.00 94.62 84 MET A N 1
ATOM 654 C CA . MET A 1 84 ? 8.330 -1.957 -0.264 1.00 94.62 84 MET A CA 1
ATOM 655 C C . MET A 1 84 ? 6.815 -1.961 -0.027 1.00 94.62 84 MET A C 1
ATOM 657 O O . MET A 1 84 ? 6.384 -1.766 1.108 1.00 94.62 84 MET A O 1
ATOM 661 N N . GLU A 1 85 ? 6.013 -2.238 -1.059 1.00 93.62 85 GLU A N 1
ATOM 662 C CA . GLU A 1 85 ? 4.556 -2.382 -0.940 1.00 93.62 85 GLU A CA 1
ATOM 663 C C . GLU A 1 85 ? 4.189 -3.501 0.055 1.00 93.62 85 GLU A C 1
ATOM 665 O O . GLU A 1 85 ? 3.389 -3.269 0.964 1.00 93.62 85 GLU A O 1
ATOM 670 N N . MET A 1 86 ? 4.854 -4.662 -0.016 1.00 94.56 86 MET A N 1
ATOM 671 C CA . MET A 1 86 ? 4.651 -5.758 0.944 1.00 94.56 86 MET A CA 1
ATOM 672 C C . MET A 1 86 ? 5.034 -5.372 2.379 1.00 94.56 86 MET A C 1
ATOM 674 O O . MET A 1 86 ? 4.305 -5.679 3.323 1.00 94.56 86 MET A O 1
ATOM 678 N N . LYS A 1 87 ? 6.168 -4.685 2.572 1.00 93.81 87 LYS A N 1
ATOM 679 C CA . LYS A 1 87 ? 6.599 -4.235 3.909 1.00 93.81 87 LYS A CA 1
ATOM 680 C C . LYS A 1 87 ? 5.601 -3.260 4.527 1.00 93.81 87 LYS A C 1
ATOM 682 O O . LYS A 1 87 ? 5.301 -3.371 5.716 1.00 93.81 87 LYS A O 1
ATOM 687 N N . VAL A 1 88 ? 5.070 -2.332 3.729 1.00 92.81 88 VAL A N 1
ATOM 688 C CA . VAL A 1 88 ? 4.037 -1.390 4.178 1.00 92.81 88 VAL A CA 1
ATOM 689 C C . VAL A 1 88 ? 2.764 -2.135 4.568 1.00 92.81 88 VAL A C 1
ATOM 691 O O . VAL A 1 88 ? 2.220 -1.869 5.638 1.00 92.81 88 VAL A O 1
ATOM 694 N N . GLU A 1 89 ? 2.313 -3.096 3.762 1.00 90.88 89 GLU A N 1
ATOM 695 C CA . GLU A 1 89 ? 1.119 -3.890 4.065 1.00 90.88 89 GLU A CA 1
ATOM 696 C C . GLU A 1 89 ? 1.264 -4.671 5.380 1.00 90.88 89 GLU A C 1
ATOM 698 O O . GLU A 1 89 ? 0.385 -4.604 6.243 1.00 90.88 89 GLU A O 1
ATOM 703 N N . ILE A 1 90 ? 2.407 -5.336 5.583 1.00 93.25 90 ILE A N 1
ATOM 704 C CA . ILE A 1 90 ? 2.710 -6.061 6.825 1.00 93.25 90 ILE A CA 1
ATOM 705 C C . ILE A 1 90 ? 2.716 -5.104 8.023 1.00 93.25 90 ILE A C 1
ATOM 707 O O . ILE A 1 90 ? 2.102 -5.398 9.051 1.00 93.25 90 ILE A O 1
ATOM 711 N N . PHE A 1 91 ? 3.377 -3.951 7.899 1.00 93.50 91 PHE A N 1
ATOM 712 C CA . PHE A 1 91 ? 3.471 -2.974 8.982 1.00 93.50 91 PHE A CA 1
ATOM 713 C C . PHE A 1 91 ? 2.102 -2.386 9.349 1.00 93.50 91 PHE A C 1
ATOM 715 O O . PHE A 1 91 ? 1.735 -2.345 10.525 1.00 93.50 91 PHE A O 1
ATOM 722 N N . VAL A 1 92 ? 1.302 -1.996 8.354 1.00 92.88 92 VAL A N 1
ATOM 723 C CA . VAL A 1 92 ? -0.063 -1.496 8.569 1.00 92.88 92 VAL A CA 1
ATOM 724 C C . VAL A 1 92 ? -0.941 -2.579 9.200 1.00 92.88 92 VAL A C 1
ATOM 726 O O . VAL A 1 92 ? -1.648 -2.306 10.173 1.00 92.88 92 VAL A O 1
ATOM 729 N N . GLY A 1 93 ? -0.859 -3.821 8.715 1.00 92.50 93 GLY A N 1
ATOM 730 C CA . GLY A 1 93 ? -1.574 -4.960 9.294 1.00 92.50 93 GLY A CA 1
ATOM 731 C C . GLY A 1 93 ? -1.199 -5.213 10.757 1.00 92.50 93 GLY A C 1
ATOM 732 O O . GLY A 1 93 ? -2.073 -5.436 11.600 1.00 92.50 93 GLY A O 1
ATOM 733 N N . PHE A 1 94 ? 0.088 -5.114 11.094 1.00 93.94 94 PHE A N 1
ATOM 734 C CA . PHE A 1 94 ? 0.580 -5.228 12.466 1.00 93.94 94 PHE A CA 1
ATOM 735 C C . PHE A 1 94 ? 0.023 -4.124 13.378 1.00 93.94 94 PHE A C 1
ATOM 737 O O . PHE A 1 94 ? -0.521 -4.429 14.444 1.00 93.94 94 PHE A O 1
ATOM 744 N N . LEU A 1 95 ? 0.071 -2.859 12.945 1.00 91.81 95 LEU A N 1
ATOM 745 C CA . LEU A 1 95 ? -0.467 -1.733 13.715 1.00 91.81 95 LEU A CA 1
ATOM 746 C C . LEU A 1 95 ? -1.980 -1.847 13.944 1.00 91.81 95 LEU A C 1
ATOM 748 O O . LEU A 1 95 ? -2.462 -1.587 15.050 1.00 91.81 95 LEU A O 1
ATOM 752 N N . LEU A 1 96 ? -2.738 -2.276 12.932 1.00 90.00 96 LEU A N 1
ATOM 753 C CA . LEU A 1 96 ? -4.180 -2.503 13.064 1.00 90.00 96 LEU A CA 1
ATOM 754 C C . LEU A 1 96 ? -4.487 -3.624 14.064 1.00 90.00 96 LEU A C 1
ATOM 756 O O . LEU A 1 96 ? -5.427 -3.502 14.853 1.00 90.00 96 LEU A O 1
ATOM 760 N N . ASN A 1 97 ? -3.676 -4.683 14.083 1.00 88.94 97 ASN A N 1
ATOM 761 C CA . ASN A 1 97 ? -3.809 -5.760 15.060 1.00 88.94 97 ASN A CA 1
ATOM 762 C C . ASN A 1 97 ? -3.528 -5.286 16.490 1.00 88.94 97 ASN A C 1
ATOM 764 O O . ASN A 1 97 ? -4.296 -5.628 17.391 1.00 88.94 97 ASN A O 1
ATOM 768 N N . ILE A 1 98 ? -2.486 -4.474 16.707 1.00 90.75 98 ILE A N 1
ATOM 769 C CA . ILE A 1 98 ? -2.219 -3.865 18.021 1.00 90.75 98 ILE A CA 1
ATOM 770 C C . ILE A 1 98 ? -3.400 -3.000 18.450 1.00 90.75 98 ILE A C 1
ATOM 772 O O . ILE A 1 98 ? -3.948 -3.198 19.531 1.00 90.75 98 ILE A O 1
ATOM 776 N N . ARG A 1 99 ? -3.845 -2.083 17.584 1.00 86.88 99 ARG A N 1
ATOM 777 C CA . ARG A 1 99 ? -4.973 -1.193 17.886 1.00 86.88 99 ARG A CA 1
ATOM 778 C C . ARG A 1 99 ? -6.222 -1.981 18.272 1.00 86.88 99 ARG A C 1
ATOM 780 O O . ARG A 1 99 ? -6.889 -1.633 19.243 1.00 86.88 99 ARG A O 1
ATOM 787 N N . LYS A 1 100 ? -6.523 -3.055 17.539 1.00 87.38 100 LYS A N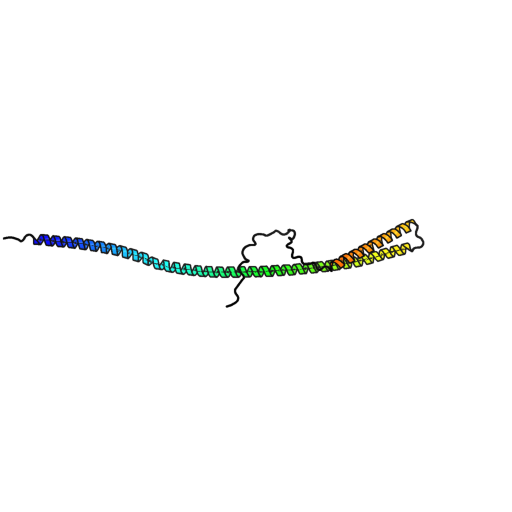 1
ATOM 788 C CA . LYS A 1 100 ? -7.666 -3.927 17.821 1.00 87.38 100 LYS A CA 1
ATOM 789 C C . LYS A 1 100 ? -7.526 -4.643 19.166 1.00 87.38 100 LYS A C 1
ATOM 791 O O . LYS A 1 100 ? -8.514 -4.735 19.886 1.00 87.38 100 LYS A O 1
ATOM 796 N N . ARG A 1 101 ? -6.332 -5.135 19.521 1.00 84.94 101 ARG A N 1
ATOM 797 C CA . ARG A 1 101 ? -6.084 -5.749 20.839 1.00 84.94 101 ARG A CA 1
ATOM 798 C C . ARG A 1 101 ? -6.282 -4.743 21.967 1.00 84.94 101 ARG A C 1
ATOM 800 O O . ARG A 1 101 ? -7.081 -5.013 22.855 1.00 84.94 101 ARG A O 1
ATOM 807 N N . ASN A 1 102 ? -5.668 -3.566 21.863 1.00 86.06 102 ASN A N 1
ATOM 808 C CA . ASN A 1 102 ? -5.788 -2.519 22.879 1.00 86.06 102 ASN A CA 1
ATOM 809 C C . ASN A 1 102 ? -7.247 -2.076 23.057 1.00 86.06 102 ASN A C 1
ATOM 811 O O . ASN A 1 102 ? -7.716 -1.908 24.178 1.00 86.06 102 ASN A O 1
ATOM 815 N N . GLN A 1 103 ? -7.996 -1.927 21.959 1.00 84.44 103 GLN A N 1
ATOM 816 C CA . GLN A 1 103 ? -9.422 -1.609 22.031 1.00 84.44 103 GLN A CA 1
ATOM 817 C C . GLN A 1 103 ? -10.211 -2.706 22.761 1.00 84.44 103 GLN A C 1
ATOM 819 O O . GLN A 1 103 ? -11.045 -2.396 23.607 1.00 84.44 103 GLN A O 1
ATOM 824 N N . LEU A 1 104 ? -9.941 -3.981 22.467 1.00 84.88 104 LEU A N 1
ATOM 825 C CA . LEU A 1 104 ? -10.607 -5.101 23.133 1.00 84.88 104 LEU A CA 1
ATOM 826 C C . LEU A 1 104 ? -10.270 -5.181 24.627 1.00 84.88 104 LEU A C 1
ATOM 828 O O . LEU A 1 104 ? -11.145 -5.518 25.420 1.00 84.88 104 LEU A O 1
ATOM 832 N N . GLU A 1 105 ? -9.032 -4.884 25.017 1.00 85.75 105 GLU A N 1
ATOM 833 C CA . GLU A 1 105 ? -8.623 -4.826 26.426 1.00 85.75 105 GLU A CA 1
ATOM 834 C C . GLU A 1 105 ? -9.347 -3.700 27.168 1.00 85.75 105 GLU A C 1
ATOM 836 O O . GLU A 1 105 ? -10.001 -3.956 28.177 1.00 85.75 105 GLU A O 1
ATOM 841 N N . LEU A 1 106 ? -9.364 -2.488 26.606 1.00 85.75 106 LEU A N 1
ATOM 842 C CA . LEU A 1 106 ? -10.103 -1.361 27.182 1.00 85.75 106 LEU A CA 1
ATOM 843 C C . LEU A 1 106 ? -11.608 -1.643 27.292 1.00 85.75 106 LEU A C 1
ATOM 845 O O . LEU A 1 106 ? -12.241 -1.282 28.286 1.00 85.75 106 LEU A O 1
ATOM 849 N N . GLU A 1 107 ? -12.196 -2.301 26.289 1.00 87.19 107 GLU A N 1
ATOM 850 C CA . GLU A 1 107 ? -13.596 -2.719 26.337 1.00 87.19 107 GLU A CA 1
ATOM 851 C C . GLU A 1 107 ? -13.853 -3.748 27.442 1.00 87.19 107 GLU A C 1
ATOM 853 O O . GLU A 1 107 ? -14.879 -3.656 28.117 1.00 87.19 107 GLU A O 1
ATOM 858 N N . LYS A 1 108 ? -12.952 -4.717 27.647 1.00 86.25 108 LYS A N 1
ATOM 859 C CA . LYS A 1 108 ? -13.059 -5.685 28.749 1.00 86.25 108 LYS A CA 1
ATOM 860 C C . LYS A 1 108 ? -12.995 -4.979 30.101 1.00 86.25 108 LYS A C 1
ATOM 862 O O . LYS A 1 108 ? -13.893 -5.179 30.918 1.00 86.25 108 LYS A O 1
ATOM 867 N N . ASP A 1 109 ? -12.019 -4.100 30.298 1.00 87.31 109 ASP A N 1
ATOM 868 C CA . ASP A 1 109 ? -11.846 -3.349 31.547 1.00 87.31 109 ASP A CA 1
ATOM 869 C C . ASP A 1 109 ? -13.033 -2.428 31.841 1.00 87.31 109 ASP A C 1
ATOM 871 O O . ASP A 1 109 ? -13.456 -2.272 32.989 1.00 87.31 109 ASP A O 1
ATOM 875 N N . CYS A 1 110 ? -13.598 -1.799 30.808 1.00 87.94 110 CYS A N 1
ATOM 876 C CA . CYS A 1 110 ? -14.804 -0.988 30.944 1.00 87.94 110 CYS A CA 1
ATOM 877 C C . CYS A 1 110 ? -15.989 -1.844 31.411 1.00 87.94 110 CYS A C 1
ATOM 879 O O . CYS A 1 110 ? -16.671 -1.480 32.365 1.00 87.94 110 CYS A O 1
ATOM 881 N N . ARG A 1 111 ? -16.190 -3.021 30.805 1.00 85.88 111 ARG A N 1
ATOM 882 C CA . ARG A 1 111 ? -17.285 -3.933 31.171 1.00 85.88 111 ARG A CA 1
ATOM 883 C C . ARG A 1 111 ? -17.159 -4.457 32.596 1.00 85.88 111 ARG A C 1
ATOM 885 O O . ARG A 1 111 ? -18.168 -4.500 33.293 1.00 85.88 111 ARG A O 1
ATOM 892 N N . VAL A 1 112 ? -15.952 -4.828 33.032 1.00 87.94 112 VAL A N 1
ATOM 893 C CA . VAL A 1 112 ? -15.704 -5.282 34.411 1.00 87.94 112 VAL A CA 1
ATOM 894 C C . VAL A 1 112 ? -16.096 -4.185 35.398 1.00 87.94 112 VAL A C 1
ATOM 896 O O . VAL A 1 112 ? -16.946 -4.418 36.254 1.00 87.94 112 VAL A O 1
ATOM 899 N N . ARG A 1 113 ? -15.593 -2.960 35.198 1.00 90.69 113 ARG A N 1
ATOM 900 C CA . ARG A 1 113 ? -15.930 -1.812 36.054 1.00 90.69 113 ARG A CA 1
ATOM 901 C C . ARG A 1 113 ? -17.418 -1.466 36.022 1.00 90.69 113 ARG A C 1
ATOM 903 O O . ARG A 1 113 ? -17.993 -1.121 37.052 1.00 90.69 113 ARG A O 1
ATOM 910 N N . SER A 1 114 ? -18.060 -1.544 34.856 1.00 90.62 114 SER A N 1
ATOM 911 C CA . SER A 1 114 ? -19.505 -1.330 34.731 1.00 90.62 114 SER A CA 1
ATOM 912 C C . SER A 1 114 ? -20.302 -2.376 35.502 1.00 90.62 114 SER A C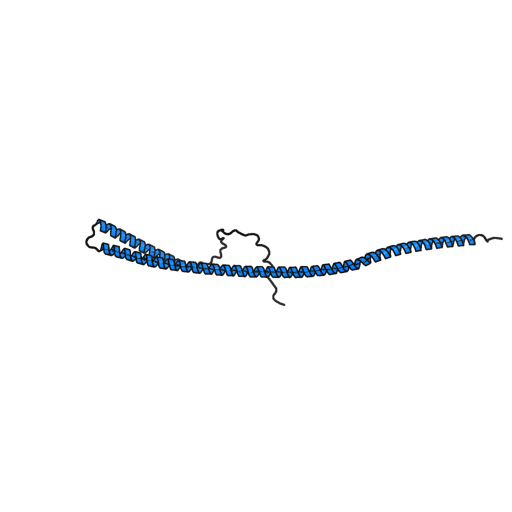 1
ATOM 914 O O . SER A 1 114 ? -21.259 -2.008 36.178 1.00 90.62 114 SER A O 1
ATOM 916 N N . ARG A 1 115 ? -19.903 -3.652 35.445 1.00 91.06 115 ARG A N 1
ATOM 917 C CA . ARG A 1 115 ? -20.551 -4.736 36.192 1.00 91.06 115 ARG A CA 1
ATOM 918 C C . ARG A 1 115 ? -20.407 -4.530 37.696 1.00 91.06 115 ARG A C 1
ATOM 920 O O . ARG A 1 115 ? -21.413 -4.553 38.392 1.00 91.06 115 ARG A O 1
ATOM 927 N N . GLU A 1 116 ? -19.196 -4.257 38.175 1.00 92.12 116 GLU A N 1
ATOM 928 C CA . GLU A 1 116 ? -18.921 -4.021 39.600 1.00 92.12 116 GLU A CA 1
ATOM 929 C C . GLU A 1 116 ? -19.737 -2.845 40.154 1.00 92.12 116 GLU A C 1
ATOM 931 O O . GLU A 1 116 ? -20.362 -2.955 41.209 1.00 92.12 116 GLU A O 1
ATOM 936 N N . LYS A 1 117 ? -19.808 -1.727 39.415 1.00 93.50 117 LYS A N 1
ATOM 937 C CA . LYS A 1 117 ? -20.651 -0.584 39.801 1.00 93.50 117 LYS A CA 1
ATOM 938 C C . LYS A 1 117 ? -22.128 -0.955 39.860 1.00 93.50 117 LYS A C 1
ATOM 940 O O . LYS A 1 117 ? -22.822 -0.557 40.791 1.00 93.50 117 LYS A O 1
ATOM 945 N N . LEU A 1 118 ? -22.608 -1.705 38.870 1.00 92.81 118 LEU A N 1
ATOM 946 C CA . LEU A 1 118 ? -24.007 -2.107 38.791 1.00 92.81 118 LEU A CA 1
ATOM 947 C C . LEU A 1 118 ? -24.392 -3.058 39.933 1.00 92.81 118 LEU A C 1
ATOM 949 O O . LEU A 1 118 ? -25.470 -2.917 40.503 1.00 92.81 118 LEU A O 1
ATOM 953 N N . GLU A 1 119 ? -23.502 -3.980 40.302 1.00 93.31 119 GLU A N 1
ATOM 954 C CA . GLU A 1 119 ? -23.665 -4.854 41.469 1.00 93.31 119 GLU A CA 1
ATOM 955 C C . GLU A 1 119 ? -23.678 -4.057 42.777 1.00 93.31 119 GLU A C 1
ATOM 957 O O . GLU A 1 119 ? -24.512 -4.322 43.642 1.00 93.31 119 GLU A O 1
ATOM 962 N N . GLY A 1 120 ? -22.831 -3.029 42.896 1.00 94.12 120 GLY A N 1
ATOM 963 C CA . GLY A 1 120 ? -22.857 -2.096 44.023 1.00 94.12 120 GLY A CA 1
ATOM 964 C C . GLY A 1 120 ? -24.186 -1.341 44.145 1.00 94.12 120 GLY A C 1
ATOM 965 O O . GLY A 1 120 ? -24.768 -1.291 45.229 1.00 94.12 120 GLY A O 1
ATOM 966 N N . TYR A 1 121 ? -24.707 -0.801 43.036 1.00 93.56 121 TYR A N 1
ATOM 967 C CA . TYR A 1 121 ? -26.013 -0.131 43.021 1.00 93.56 121 TYR A CA 1
ATOM 968 C C . TYR A 1 121 ? -27.162 -1.089 43.335 1.00 93.56 121 TYR A C 1
ATOM 970 O O . TYR A 1 121 ? -28.050 -0.736 44.109 1.00 93.56 121 TYR A O 1
ATOM 978 N N . LEU A 1 122 ? -27.130 -2.306 42.784 1.00 94.50 122 LEU A N 1
ATOM 979 C CA . LEU A 1 122 ? -28.141 -3.324 43.055 1.00 94.50 122 LEU A CA 1
ATOM 980 C C . LEU A 1 122 ? -28.157 -3.686 44.541 1.00 94.50 122 LEU A C 1
ATOM 982 O O . LEU A 1 122 ? -29.216 -3.645 45.159 1.00 94.50 122 LEU A O 1
ATOM 986 N N . LYS A 1 123 ? -26.985 -3.954 45.127 1.00 94.31 123 LYS A N 1
ATOM 987 C CA . LYS A 1 123 ? -26.855 -4.256 46.554 1.00 94.31 123 LYS A CA 1
ATOM 988 C C . LYS A 1 123 ? -27.370 -3.106 47.419 1.00 94.31 123 LYS A C 1
ATOM 990 O O . LYS A 1 123 ? -28.155 -3.337 48.326 1.00 94.31 123 LYS A O 1
ATOM 995 N N . SER A 1 124 ? -27.012 -1.863 47.096 1.00 94.00 124 SER A N 1
ATOM 996 C CA . SER A 1 124 ? -27.503 -0.687 47.826 1.00 94.00 124 SER A CA 1
ATOM 997 C C . SER A 1 124 ? -29.027 -0.520 47.733 1.00 94.00 124 SER A C 1
ATOM 999 O O . SER A 1 124 ? -29.673 -0.159 48.717 1.00 94.00 124 SER A O 1
ATOM 1001 N N . ALA A 1 125 ? -29.629 -0.790 46.572 1.00 92.06 125 ALA A N 1
ATOM 1002 C CA . ALA A 1 125 ? -31.081 -0.770 46.413 1.00 92.06 125 ALA A CA 1
ATOM 1003 C C . ALA A 1 125 ? -31.764 -1.916 47.184 1.00 92.06 125 ALA A C 1
ATOM 1005 O O . ALA A 1 125 ? -32.773 -1.682 47.845 1.00 92.06 125 ALA A O 1
ATOM 1006 N N . GLU A 1 126 ? -31.194 -3.124 47.166 1.00 92.44 126 GLU A N 1
ATOM 1007 C CA . GLU A 1 126 ? -31.684 -4.273 47.939 1.00 92.44 126 GLU A CA 1
ATOM 1008 C C . GLU A 1 126 ? -31.556 -4.058 49.455 1.00 92.44 126 GLU A C 1
ATOM 1010 O O . GLU A 1 126 ? -32.471 -4.406 50.200 1.00 92.44 126 GLU A O 1
ATOM 1015 N N . ASP A 1 127 ? -30.469 -3.445 49.922 1.00 93.69 127 ASP A N 1
ATOM 1016 C CA . ASP A 1 127 ? -30.271 -3.104 51.333 1.00 93.69 127 ASP A CA 1
ATOM 1017 C C . ASP A 1 127 ? -31.287 -2.044 51.788 1.00 93.69 127 ASP A C 1
ATOM 1019 O O . ASP A 1 127 ? -31.908 -2.192 52.844 1.00 93.69 127 ASP A O 1
ATOM 1023 N N . ARG A 1 128 ? -31.542 -1.017 50.959 1.00 90.50 128 ARG A N 1
ATOM 1024 C CA . ARG A 1 128 ? -32.618 -0.042 51.209 1.00 90.50 128 ARG A CA 1
ATOM 1025 C C . ARG A 1 128 ? -33.977 -0.730 51.277 1.00 90.50 128 ARG A C 1
ATOM 1027 O O . ARG A 1 128 ? -34.700 -0.496 52.239 1.00 90.50 128 ARG A O 1
ATOM 1034 N N . TYR A 1 129 ? -34.286 -1.622 50.332 1.00 90.06 129 TYR A N 1
ATOM 1035 C CA . TYR A 1 129 ? -35.538 -2.389 50.314 1.00 90.06 129 TYR A CA 1
ATOM 1036 C C . TYR A 1 129 ? -35.760 -3.204 51.598 1.00 90.06 129 TYR A C 1
ATOM 1038 O O . TYR A 1 129 ? -36.877 -3.292 52.095 1.00 90.06 129 TYR A O 1
ATOM 1046 N N . ARG A 1 130 ? -34.694 -3.767 52.180 1.00 89.75 130 ARG A N 1
ATOM 1047 C CA . ARG A 1 130 ? -34.756 -4.546 53.433 1.00 89.75 130 ARG A CA 1
ATOM 1048 C C . ARG A 1 130 ? -34.985 -3.692 54.688 1.00 89.75 130 ARG A C 1
ATOM 1050 O O . ARG A 1 130 ? -35.129 -4.245 55.781 1.00 89.75 130 ARG A O 1
ATOM 1057 N N . THR A 1 131 ? -35.005 -2.365 54.570 1.00 86.38 131 THR A N 1
ATOM 1058 C CA . THR A 1 131 ? -35.203 -1.460 55.709 1.00 86.38 131 THR A CA 1
ATOM 1059 C C . THR A 1 131 ? -36.668 -1.486 56.153 1.00 86.38 131 THR A C 1
ATOM 1061 O O . THR A 1 131 ? -37.572 -1.217 55.370 1.00 86.38 131 THR A O 1
ATOM 1064 N N . LYS A 1 132 ? -36.917 -1.775 57.437 1.00 69.88 132 LYS A N 1
ATOM 1065 C CA . LYS A 1 132 ? -38.260 -2.050 57.995 1.00 69.88 132 LYS A CA 1
ATOM 1066 C C . LYS A 1 132 ? -39.255 -0.870 58.002 1.00 69.88 132 LYS A C 1
ATOM 1068 O O . LYS A 1 132 ? -40.377 -1.054 58.457 1.00 69.88 132 LYS A O 1
ATOM 1073 N N . LEU A 1 133 ? -38.863 0.328 57.562 1.00 80.56 133 LEU A N 1
ATOM 1074 C CA . LEU A 1 133 ? -39.627 1.578 57.730 1.00 80.56 133 LEU A CA 1
ATOM 1075 C C . LEU A 1 133 ? -39.909 2.314 56.406 1.00 80.56 133 LEU A C 1
ATOM 1077 O O . LEU A 1 133 ? -40.063 3.531 56.404 1.00 80.56 133 LEU A O 1
ATOM 1081 N N . LEU A 1 134 ? -39.960 1.605 55.278 1.00 82.62 134 LEU A N 1
ATOM 1082 C CA . LEU A 1 134 ? -40.310 2.216 53.994 1.00 82.62 134 LEU A CA 1
ATOM 1083 C C . LEU A 1 134 ? -41.816 2.481 53.892 1.00 82.62 134 LEU A C 1
ATOM 1085 O O . LEU A 1 134 ? -42.637 1.631 54.238 1.00 82.62 134 LEU A O 1
ATOM 1089 N N . SER A 1 135 ? -42.187 3.642 53.358 1.00 89.62 135 SER A N 1
ATOM 1090 C CA . SER A 1 135 ? -43.562 3.885 52.922 1.00 89.62 135 SER A CA 1
ATOM 1091 C C . SER A 1 135 ? -43.888 3.060 51.671 1.00 89.62 135 SER A C 1
ATOM 1093 O O . SER A 1 135 ? -43.010 2.751 50.865 1.00 89.62 135 SER A O 1
ATOM 1095 N N . HIS A 1 136 ? -45.172 2.771 51.439 1.00 87.31 136 HIS A N 1
ATOM 1096 C CA . HIS A 1 136 ? -45.613 2.019 50.254 1.00 87.31 136 HIS A CA 1
ATOM 1097 C C . HIS A 1 136 ? -45.147 2.655 48.928 1.00 87.31 136 HIS A C 1
ATOM 1099 O O . HIS A 1 136 ? -44.795 1.966 47.972 1.00 87.31 136 HIS A O 1
ATOM 1105 N N . LYS A 1 137 ? -45.090 3.992 48.869 1.00 89.81 137 LYS A N 1
ATOM 1106 C CA . LYS A 1 137 ? -44.602 4.715 47.688 1.00 89.81 137 LYS A CA 1
ATOM 1107 C C . LYS A 1 137 ? -43.100 4.505 47.471 1.00 89.81 137 LYS A C 1
ATOM 1109 O O . LYS A 1 137 ? -42.677 4.311 46.334 1.00 89.81 137 LYS A O 1
ATOM 1114 N N . GLU A 1 138 ? -42.301 4.547 48.535 1.00 89.44 138 GLU A N 1
ATOM 1115 C CA . GLU A 1 138 ? -40.857 4.292 48.463 1.00 89.44 138 GLU A CA 1
ATOM 1116 C C . GLU A 1 138 ? -40.564 2.837 48.104 1.00 89.44 138 GLU A C 1
ATOM 1118 O O . GLU A 1 138 ? -39.664 2.576 47.308 1.00 89.44 138 GLU A O 1
ATOM 1123 N N . GLU A 1 139 ? -41.369 1.905 48.612 1.00 89.38 139 GLU A N 1
ATOM 1124 C CA . GLU A 1 139 ? -41.281 0.491 48.264 1.00 89.38 139 GLU A CA 1
ATOM 1125 C C . GLU A 1 139 ? -41.429 0.277 46.748 1.00 89.38 139 GLU A C 1
ATOM 1127 O O . GLU A 1 139 ? -40.564 -0.337 46.123 1.00 89.38 139 GLU A O 1
ATOM 1132 N N . ILE A 1 140 ? -42.461 0.861 46.125 1.00 92.19 140 ILE A N 1
ATOM 1133 C CA . ILE A 1 140 ? -42.681 0.777 44.670 1.00 92.19 140 ILE A CA 1
ATOM 1134 C C . ILE A 1 140 ? -41.494 1.358 43.889 1.00 92.19 140 ILE A C 1
ATOM 1136 O O . ILE A 1 140 ? -41.065 0.784 42.883 1.00 92.19 140 ILE A O 1
ATOM 1140 N N . ILE A 1 141 ? -40.954 2.498 44.331 1.00 92.69 141 ILE A N 1
ATOM 1141 C CA . ILE A 1 141 ? -39.810 3.147 43.676 1.00 92.69 141 ILE A CA 1
ATOM 1142 C C . ILE A 1 141 ? -38.581 2.236 43.729 1.00 92.69 141 ILE A C 1
ATOM 1144 O O . ILE A 1 141 ? -37.960 1.996 42.693 1.00 92.69 141 ILE A O 1
ATOM 1148 N N . ILE A 1 142 ? -38.265 1.689 44.905 1.00 91.94 142 ILE A N 1
ATOM 1149 C CA . ILE A 1 142 ? -37.095 0.828 45.101 1.00 91.94 142 ILE A CA 1
ATOM 1150 C C . ILE A 1 142 ? -37.246 -0.484 44.321 1.00 91.94 142 ILE A C 1
ATOM 1152 O O . ILE A 1 142 ? -36.298 -0.921 43.673 1.00 91.94 142 ILE A O 1
ATOM 1156 N N . VAL A 1 143 ? -38.436 -1.091 44.294 1.00 92.25 143 VAL A N 1
ATOM 1157 C CA . VAL A 1 143 ? -38.696 -2.301 43.493 1.00 92.25 143 VAL A CA 1
ATOM 1158 C C . VAL A 1 143 ? -38.494 -2.030 41.998 1.00 92.25 143 VAL A C 1
ATOM 1160 O O . VAL A 1 143 ? -37.857 -2.823 41.299 1.00 92.25 143 VAL A O 1
ATOM 1163 N N . ASN A 1 144 ? -38.976 -0.892 41.493 1.00 93.12 144 ASN A N 1
ATOM 1164 C CA . ASN A 1 144 ? -38.759 -0.494 40.101 1.00 93.12 144 ASN A CA 1
ATOM 1165 C C . ASN A 1 144 ? -37.281 -0.223 39.793 1.00 93.12 144 ASN A C 1
ATOM 1167 O O . ASN A 1 144 ? -36.799 -0.604 38.721 1.00 93.12 144 ASN A O 1
ATOM 1171 N N . GLU A 1 145 ? -36.555 0.390 40.728 1.00 92.69 145 GLU A N 1
ATOM 1172 C CA . GLU A 1 145 ? -35.111 0.604 40.636 1.00 92.69 145 GLU A CA 1
ATOM 1173 C C . GLU A 1 145 ? -34.362 -0.735 40.554 1.00 92.69 145 GLU A C 1
ATOM 1175 O O . GLU A 1 145 ? -33.600 -0.949 39.610 1.00 92.69 145 GLU A O 1
ATOM 1180 N N . ILE A 1 146 ? -34.656 -1.682 41.451 1.00 93.88 146 ILE A N 1
ATOM 1181 C CA . ILE A 1 146 ? -34.078 -3.037 41.449 1.00 93.88 146 ILE A CA 1
ATOM 1182 C C . ILE A 1 146 ? -34.365 -3.748 40.120 1.00 93.88 146 ILE A C 1
ATOM 1184 O O . ILE A 1 146 ? -33.453 -4.291 39.497 1.00 93.88 146 ILE A O 1
ATOM 1188 N N . ASN A 1 147 ? -35.609 -3.715 39.637 1.00 93.75 147 ASN A N 1
ATOM 1189 C CA . ASN A 1 147 ? -35.986 -4.344 38.367 1.00 93.75 147 ASN A CA 1
ATOM 1190 C C . ASN A 1 147 ? -35.291 -3.696 37.158 1.00 93.75 147 ASN A C 1
ATOM 1192 O O . ASN A 1 147 ? -34.972 -4.368 36.174 1.00 93.75 147 ASN A O 1
ATOM 1196 N N . SER A 1 148 ? -35.055 -2.384 37.195 1.00 94.75 148 SER A N 1
ATOM 1197 C CA . SER A 1 148 ? -34.276 -1.679 36.173 1.00 94.75 148 SER A CA 1
ATOM 1198 C C . SER A 1 148 ? -32.804 -2.099 36.201 1.00 94.75 148 SER A C 1
ATOM 1200 O O . SER A 1 148 ? -32.235 -2.449 35.164 1.00 94.75 148 SER A O 1
ATOM 1202 N N . LEU A 1 149 ? -32.205 -2.148 37.394 1.00 92.75 149 LEU A N 1
ATOM 1203 C CA . LEU A 1 149 ? -30.817 -2.559 37.594 1.00 92.75 149 LEU A CA 1
ATOM 1204 C C . LEU A 1 149 ? -30.588 -4.014 37.164 1.00 92.75 149 LEU A C 1
ATOM 1206 O O . LEU A 1 149 ? -29.627 -4.276 36.445 1.00 92.75 149 LEU A O 1
ATOM 1210 N N . LYS A 1 150 ? -31.502 -4.939 37.485 1.00 92.38 150 LYS A N 1
ATOM 1211 C CA . LYS A 1 150 ? -31.444 -6.336 37.015 1.00 92.38 150 LYS A CA 1
ATOM 1212 C C . LYS A 1 150 ? -31.471 -6.432 35.487 1.00 92.38 150 LYS A C 1
ATOM 1214 O O . LYS A 1 150 ? -30.566 -7.013 34.902 1.00 92.38 150 LYS A O 1
ATOM 1219 N N . ARG A 1 151 ? -32.405 -5.741 34.821 1.00 92.31 151 ARG A N 1
ATOM 1220 C CA . ARG A 1 151 ? -32.457 -5.700 33.343 1.00 92.31 151 ARG A CA 1
ATOM 1221 C C . ARG A 1 151 ? -31.182 -5.130 32.717 1.00 92.31 151 ARG A C 1
ATOM 1223 O O . ARG A 1 151 ? -30.769 -5.568 31.645 1.00 92.31 151 ARG A O 1
ATOM 1230 N N . ASN A 1 152 ? -30.564 -4.136 33.352 1.00 90.62 152 ASN A N 1
ATOM 1231 C CA . ASN A 1 152 ? -29.298 -3.576 32.879 1.00 90.62 152 ASN A CA 1
ATOM 1232 C C . ASN A 1 152 ? -28.127 -4.548 33.078 1.00 90.62 152 ASN A C 1
ATOM 1234 O O . ASN A 1 152 ? -27.230 -4.578 32.234 1.00 90.62 152 ASN A O 1
ATOM 1238 N N . LYS A 1 153 ? -28.162 -5.375 34.131 1.00 90.38 153 LYS A N 1
ATOM 1239 C CA . LYS A 1 153 ? -27.197 -6.458 34.354 1.00 90.38 153 LYS A CA 1
ATOM 1240 C C . LYS A 1 153 ? -27.272 -7.486 33.232 1.00 90.38 153 LYS A C 1
ATOM 1242 O O . LYS A 1 153 ? -26.262 -7.738 32.579 1.00 90.38 153 LYS A O 1
ATOM 1247 N N . ASP A 1 154 ? -28.475 -7.962 32.928 1.00 88.62 154 ASP A N 1
ATOM 1248 C CA . ASP A 1 154 ? -28.706 -8.963 31.881 1.00 88.62 154 ASP A CA 1
ATOM 1249 C C . ASP A 1 154 ? -28.243 -8.460 30.505 1.00 88.62 154 ASP A C 1
ATOM 1251 O O . ASP A 1 154 ? -27.608 -9.181 29.734 1.00 88.62 154 ASP A O 1
ATOM 1255 N N . LYS A 1 155 ? -28.499 -7.180 30.195 1.00 88.94 155 LYS A N 1
ATOM 1256 C CA . LYS A 1 155 ? -28.013 -6.545 28.959 1.00 88.94 155 LYS A CA 1
ATOM 1257 C C . LYS A 1 155 ? -26.488 -6.498 28.894 1.00 88.94 155 LYS A C 1
ATOM 1259 O O . LYS A 1 155 ? -25.922 -6.758 27.832 1.00 88.94 155 LYS A O 1
ATOM 1264 N N . LEU A 1 156 ? -25.825 -6.153 29.998 1.00 87.38 156 LEU A N 1
ATOM 1265 C CA . LEU A 1 156 ? -24.365 -6.102 30.058 1.00 87.38 156 LEU A CA 1
ATOM 1266 C C . LEU A 1 156 ? -23.762 -7.500 29.851 1.00 87.38 156 LEU A C 1
ATOM 1268 O O . LEU A 1 156 ? -22.814 -7.643 29.076 1.00 87.38 156 LEU A O 1
ATOM 1272 N N . GLU A 1 157 ? -24.364 -8.523 30.462 1.00 84.94 157 GLU A N 1
ATOM 1273 C CA . GLU A 1 157 ? -23.973 -9.928 30.309 1.00 84.94 157 GLU A CA 1
ATOM 1274 C C . GLU A 1 157 ? -24.179 -10.441 28.873 1.00 84.94 157 GLU A C 1
ATOM 1276 O O . GLU A 1 157 ? -23.275 -11.048 28.285 1.00 84.94 157 GLU A O 1
ATOM 1281 N N . LEU A 1 158 ? -25.310 -10.111 28.246 1.00 84.12 158 LEU A N 1
ATOM 1282 C CA . LEU A 1 158 ? -25.584 -10.447 26.847 1.00 84.12 158 LEU A CA 1
ATOM 1283 C C . LEU A 1 158 ? -24.555 -9.817 25.893 1.00 84.12 158 LEU A C 1
ATOM 1285 O O . LEU A 1 158 ? -24.058 -10.476 24.976 1.00 84.12 158 LEU A O 1
ATOM 1289 N N . VAL A 1 159 ? -24.182 -8.555 26.123 1.00 80.81 159 VAL A N 1
ATOM 1290 C CA . VAL A 1 159 ? -23.150 -7.865 25.332 1.00 80.81 159 VAL A CA 1
ATOM 1291 C C . VAL A 1 159 ? -21.785 -8.546 25.479 1.00 80.81 159 VAL A C 1
ATOM 1293 O O . VAL A 1 159 ? -21.045 -8.654 24.492 1.00 80.81 159 VAL A O 1
ATOM 1296 N N . THR A 1 160 ? -21.438 -9.053 26.668 1.00 75.81 160 THR A N 1
ATOM 1297 C CA . THR A 1 160 ? -20.241 -9.894 26.853 1.00 75.81 160 THR A CA 1
ATOM 1298 C C . THR A 1 160 ? -20.290 -11.175 26.034 1.00 75.81 160 THR A C 1
ATOM 1300 O O . THR A 1 160 ? -19.320 -11.441 25.326 1.00 75.81 160 THR A O 1
ATOM 1303 N N . VAL A 1 161 ? -21.405 -11.909 26.048 1.00 75.62 161 VAL A N 1
ATOM 1304 C CA . VAL A 1 161 ? -21.557 -13.164 25.290 1.00 75.62 161 VAL A CA 1
ATOM 1305 C C . VAL A 1 161 ? -21.451 -12.928 23.781 1.00 75.62 161 VAL A C 1
ATOM 1307 O O . VAL A 1 161 ? -20.713 -13.623 23.087 1.00 75.62 161 VAL A O 1
ATOM 1310 N N . ILE A 1 162 ? -22.119 -11.902 23.251 1.00 73.06 162 ILE A N 1
ATOM 1311 C CA . ILE A 1 162 ? -22.068 -11.584 21.813 1.00 73.06 162 ILE A CA 1
ATOM 1312 C C . ILE A 1 162 ? -20.651 -11.174 21.384 1.00 73.06 162 ILE A C 1
ATOM 1314 O O . ILE A 1 162 ? -20.197 -11.509 20.287 1.00 73.06 162 ILE A O 1
ATOM 1318 N N . SER A 1 163 ? -19.935 -10.443 22.240 1.00 67.81 163 SER A N 1
ATOM 1319 C CA . SER A 1 163 ? -18.576 -9.989 21.929 1.00 67.81 163 SER A CA 1
ATOM 1320 C C . SER A 1 163 ? -17.548 -11.115 22.000 1.00 67.81 163 SER A C 1
ATOM 1322 O O . SER A 1 163 ? -16.617 -11.122 21.197 1.00 67.81 163 SER A O 1
ATOM 1324 N N . SER A 1 164 ? -17.712 -12.073 22.918 1.00 64.62 164 SER A N 1
ATOM 1325 C CA . SER A 1 164 ? -16.844 -13.250 22.998 1.00 64.62 164 SER A CA 1
ATOM 1326 C C . SER A 1 164 ? -17.147 -14.267 21.893 1.00 64.62 164 SER A C 1
ATOM 1328 O O . SER A 1 164 ? -16.217 -14.827 21.321 1.00 64.62 164 SER A O 1
ATOM 1330 N N . ALA A 1 165 ? -18.412 -14.445 21.498 1.00 60.16 165 ALA A N 1
ATOM 1331 C CA . ALA A 1 165 ? -18.804 -15.359 20.421 1.00 60.16 165 ALA A CA 1
ATOM 1332 C C . ALA A 1 165 ? -18.285 -14.930 19.033 1.00 60.16 165 ALA A C 1
ATOM 1334 O O . ALA A 1 165 ? -17.905 -15.772 18.218 1.00 60.16 165 ALA A O 1
ATOM 1335 N N . LYS A 1 166 ? -18.171 -13.620 18.765 1.00 55.91 166 LYS A N 1
ATOM 1336 C CA . LYS A 1 166 ? -17.543 -13.100 17.531 1.00 55.91 166 LYS A CA 1
ATOM 1337 C C . LYS A 1 166 ? -16.041 -13.420 17.412 1.00 55.91 166 LYS A C 1
ATOM 1339 O O . LYS A 1 166 ? -15.478 -13.202 16.341 1.00 55.91 166 LYS A O 1
ATOM 1344 N N . LEU A 1 167 ? -15.395 -13.937 18.463 1.00 50.28 167 LEU A N 1
ATOM 1345 C CA . LEU A 1 167 ? -14.004 -14.412 18.424 1.00 50.28 167 LEU A CA 1
ATOM 1346 C C . LEU A 1 167 ? -13.869 -15.837 17.854 1.00 50.28 167 LEU A C 1
ATOM 1348 O O . LEU A 1 167 ? -12.760 -16.221 17.498 1.00 50.28 167 LEU A O 1
ATOM 1352 N N . PHE A 1 168 ? -14.965 -16.597 17.727 1.00 42.66 168 PHE A N 1
ATOM 1353 C CA . PHE A 1 168 ? -14.948 -18.003 17.289 1.00 42.66 168 PHE A CA 1
ATOM 1354 C C . PHE A 1 168 ? -15.411 -18.243 15.851 1.00 42.66 168 PHE A C 1
ATOM 1356 O O . PHE A 1 168 ? -15.543 -19.387 15.423 1.00 42.66 168 PHE A O 1
ATOM 1363 N N . GLN A 1 169 ? -15.619 -17.183 15.073 1.00 34.72 169 GLN A N 1
ATOM 1364 C CA . GLN A 1 169 ? -15.660 -17.335 13.627 1.00 34.72 169 GLN A CA 1
ATOM 1365 C C . GLN A 1 169 ? -14.306 -16.904 13.076 1.00 34.72 169 GLN A C 1
ATOM 1367 O O . GLN A 1 169 ? -14.028 -15.699 13.070 1.00 34.72 169 GLN A O 1
ATOM 1372 N N . PRO A 1 170 ? -13.448 -17.834 12.603 1.00 41.00 170 PRO A N 1
ATOM 1373 C CA . PRO A 1 170 ? -12.398 -17.429 11.692 1.00 41.00 170 PRO A CA 1
ATOM 1374 C C . PRO A 1 170 ? -13.128 -16.721 10.558 1.00 41.00 170 PRO A C 1
ATOM 1376 O O . PRO A 1 170 ? -13.931 -17.332 9.849 1.00 41.00 170 PRO A O 1
ATOM 1379 N N . ARG A 1 171 ? -12.926 -15.403 10.433 1.00 44.53 171 ARG A N 1
ATOM 1380 C CA . ARG A 1 171 ? -13.317 -14.706 9.214 1.00 44.53 171 ARG A CA 1
ATOM 1381 C C . ARG A 1 171 ? -12.619 -15.485 8.118 1.00 44.53 171 ARG A C 1
ATOM 1383 O O . ARG A 1 171 ? -11.399 -15.397 8.002 1.00 44.53 171 ARG A O 1
ATOM 1390 N N . LYS A 1 172 ? -13.381 -16.279 7.358 1.00 41.25 172 LYS A N 1
ATOM 1391 C CA . LYS A 1 172 ? -12.945 -16.719 6.043 1.00 41.25 172 LYS A CA 1
ATOM 1392 C C . LYS A 1 172 ? -12.459 -15.440 5.391 1.00 41.25 172 LYS A C 1
ATOM 1394 O O . LYS A 1 172 ? -13.231 -14.486 5.266 1.00 41.25 172 LYS A O 1
ATOM 1399 N N . VAL A 1 173 ? -11.161 -15.382 5.122 1.00 39.75 173 VAL A N 1
ATOM 1400 C CA . VAL A 1 173 ? -10.576 -14.349 4.286 1.00 39.75 173 VAL A CA 1
ATOM 1401 C C . VAL A 1 173 ? -11.225 -14.597 2.936 1.00 39.75 173 VAL A C 1
ATOM 1403 O O . VAL A 1 173 ? -10.770 -15.417 2.148 1.00 39.75 173 VAL A O 1
ATOM 1406 N N . LEU A 1 174 ? -12.403 -14.008 2.741 1.00 39.56 174 LEU A N 1
ATOM 1407 C CA . LEU A 1 174 ? -13.001 -13.895 1.436 1.00 39.56 174 LEU A CA 1
ATOM 1408 C C . LEU A 1 174 ? -12.013 -13.018 0.687 1.00 39.56 174 LEU A C 1
ATOM 1410 O O . LEU A 1 174 ? -11.895 -11.822 0.948 1.00 39.56 174 LEU A O 1
ATOM 1414 N N . SER A 1 175 ? -11.250 -13.660 -0.189 1.00 41.62 175 SER A N 1
ATOM 1415 C CA . SER A 1 175 ? -10.579 -13.040 -1.315 1.00 41.62 175 SER A CA 1
ATOM 1416 C C . SER A 1 175 ? -11.652 -12.397 -2.195 1.00 41.62 175 SER A C 1
ATOM 1418 O O . SER A 1 175 ? -12.031 -12.923 -3.236 1.00 41.62 175 SER A O 1
ATOM 1420 N N . SER A 1 176 ? -12.221 -11.295 -1.724 1.00 35.72 176 SER A N 1
ATOM 1421 C CA . SER A 1 176 ? -13.123 -10.447 -2.478 1.00 35.72 176 SER A CA 1
ATOM 1422 C C . SER A 1 176 ? -12.374 -9.163 -2.768 1.00 35.72 176 SER A C 1
ATOM 1424 O O . SER A 1 176 ? -12.158 -8.336 -1.881 1.00 35.72 176 SER A O 1
ATOM 1426 N N . SER A 1 177 ? -11.984 -9.026 -4.030 1.00 46.16 177 SER A N 1
ATOM 1427 C CA . SER A 1 177 ? -11.899 -7.755 -4.738 1.00 46.16 1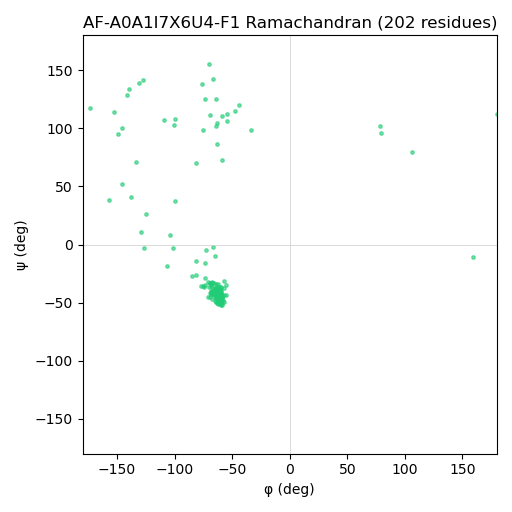77 SER A CA 1
ATOM 1428 C C . SER A 1 177 ? -13.007 -6.810 -4.256 1.00 46.16 177 SER A C 1
ATOM 1430 O O . SER A 1 177 ? -14.165 -6.950 -4.644 1.00 46.16 177 SER A O 1
ATOM 1432 N N . GLY A 1 178 ? -12.662 -5.903 -3.349 1.00 34.50 178 GLY A N 1
ATOM 1433 C CA . GLY A 1 178 ? -13.598 -5.015 -2.675 1.00 34.50 178 GLY A CA 1
ATOM 1434 C C . GLY A 1 178 ? -12.907 -3.690 -2.426 1.00 34.50 178 GLY A C 1
ATOM 1435 O O . GLY A 1 178 ? -12.078 -3.559 -1.532 1.00 34.50 178 GLY A O 1
ATOM 1436 N N . SER A 1 179 ? -13.220 -2.746 -3.298 1.00 42.22 179 SER A N 1
ATOM 1437 C CA . SER A 1 179 ? -12.856 -1.338 -3.281 1.00 42.22 179 SER A CA 1
ATOM 1438 C C . SER A 1 179 ? -13.008 -0.713 -1.890 1.00 42.22 179 SER A C 1
ATOM 1440 O O . SER A 1 179 ? -14.103 -0.653 -1.333 1.00 42.22 179 SER A O 1
ATOM 1442 N N . TYR A 1 180 ? -11.903 -0.197 -1.351 1.00 35.97 180 TYR A N 1
ATOM 1443 C CA . TYR A 1 180 ? -11.924 0.732 -0.223 1.00 35.97 180 TYR A CA 1
ATOM 1444 C C . TYR A 1 180 ? -12.576 2.059 -0.657 1.00 35.97 180 TYR A C 1
ATOM 1446 O O . TYR A 1 180 ? -12.345 2.495 -1.789 1.00 35.97 180 TYR A O 1
ATOM 1454 N N . PRO A 1 181 ? -13.370 2.725 0.203 1.00 39.06 181 PRO A N 1
ATOM 1455 C CA . PRO A 1 181 ? -13.929 4.030 -0.115 1.00 39.06 181 PRO A CA 1
ATOM 1456 C C . PRO A 1 181 ? -12.792 5.047 -0.261 1.00 39.06 181 PRO A C 1
ATOM 1458 O O . PRO A 1 181 ? -11.925 5.184 0.603 1.00 39.06 181 PRO A O 1
ATOM 1461 N N . ALA A 1 182 ? -12.788 5.711 -1.412 1.00 41.75 182 ALA A N 1
ATOM 1462 C CA . ALA A 1 182 ? -11.777 6.660 -1.832 1.00 41.75 182 ALA A CA 1
ATOM 1463 C C . ALA A 1 182 ? -11.831 7.946 -0.996 1.00 41.75 182 ALA A C 1
ATOM 1465 O O . ALA A 1 182 ? -12.739 8.753 -1.162 1.00 41.75 182 ALA A O 1
ATOM 1466 N N . SER A 1 183 ? -10.799 8.154 -0.178 1.00 39.47 183 SER A N 1
ATOM 1467 C CA . SER A 1 183 ? -10.373 9.480 0.297 1.00 39.47 183 SER A CA 1
ATOM 1468 C C . SER A 1 183 ? -8.847 9.610 0.264 1.00 39.47 183 SER A C 1
ATOM 1470 O O . SER A 1 183 ? -8.234 10.162 1.169 1.00 39.47 183 SER A O 1
ATOM 1472 N N . TYR A 1 184 ? -8.226 9.087 -0.794 1.00 37.31 184 TYR A N 1
ATOM 1473 C CA . TYR A 1 184 ? -6.870 9.455 -1.196 1.00 37.31 184 TYR A CA 1
ATOM 1474 C C . TYR A 1 184 ? -6.894 9.778 -2.693 1.00 37.31 184 TYR A C 1
ATOM 1476 O O . TYR A 1 184 ? -7.581 9.066 -3.433 1.00 37.31 184 TYR A O 1
ATOM 1484 N N . PRO A 1 185 ? -6.197 10.831 -3.166 1.00 37.34 185 PRO A N 1
ATOM 1485 C CA . PRO A 1 185 ? -6.178 11.174 -4.580 1.00 37.34 185 PRO A CA 1
ATOM 1486 C C . PRO A 1 185 ? -5.645 9.989 -5.387 1.00 37.34 185 PRO A C 1
ATOM 1488 O O . PRO A 1 185 ? -4.479 9.607 -5.300 1.00 37.34 185 PRO A O 1
ATOM 1491 N N . SER A 1 186 ? -6.552 9.382 -6.144 1.00 38.47 186 SER A N 1
ATOM 1492 C CA . SER A 1 186 ? -6.306 8.257 -7.033 1.00 38.47 186 SER A CA 1
ATOM 1493 C C . SER A 1 186 ? -5.345 8.678 -8.147 1.00 38.47 186 SER A C 1
ATOM 1495 O O . SER A 1 186 ? -5.745 9.284 -9.141 1.00 38.47 186 SER A O 1
ATOM 1497 N N . MET A 1 187 ? -4.076 8.295 -8.019 1.00 37.19 187 MET A N 1
ATOM 1498 C CA . MET A 1 187 ? -3.121 8.270 -9.128 1.00 37.19 187 MET A CA 1
ATOM 1499 C C . MET A 1 187 ? -3.317 6.982 -9.942 1.00 37.19 187 MET A C 1
ATOM 1501 O O . MET A 1 187 ? -2.492 6.071 -9.916 1.00 37.19 187 MET A O 1
ATOM 1505 N N . HIS A 1 188 ? -4.431 6.887 -10.671 1.00 39.94 188 HIS A N 1
ATOM 1506 C CA . HIS A 1 188 ? -4.616 5.859 -11.696 1.00 39.94 188 HIS A CA 1
ATOM 1507 C C . HIS A 1 188 ? -4.365 6.429 -13.094 1.00 39.94 188 HIS A C 1
ATOM 1509 O O . HIS A 1 188 ? -5.215 7.101 -13.666 1.00 39.94 188 HIS A O 1
ATOM 1515 N N . ARG A 1 189 ? -3.187 6.104 -13.637 1.00 38.59 189 ARG A N 1
ATOM 1516 C CA . ARG A 1 189 ? -2.814 5.936 -15.060 1.00 38.59 189 ARG A CA 1
ATOM 1517 C C . ARG A 1 189 ? -1.373 5.402 -15.016 1.00 38.59 189 ARG A C 1
ATOM 1519 O O . ARG A 1 189 ? -0.529 6.053 -14.427 1.00 38.59 189 ARG A O 1
ATOM 1526 N N . THR A 1 190 ? -0.981 4.220 -15.474 1.00 39.69 190 THR A N 1
ATOM 1527 C CA . THR A 1 190 ? -1.538 3.220 -16.387 1.00 39.69 190 THR A CA 1
ATOM 1528 C C . THR A 1 190 ? -0.964 1.857 -15.977 1.00 39.69 190 THR A C 1
ATOM 1530 O O . THR A 1 190 ? 0.236 1.616 -16.102 1.00 39.69 190 THR A O 1
ATOM 1533 N N . ARG A 1 191 ? -1.810 0.941 -15.491 1.00 44.41 191 ARG A N 1
ATOM 1534 C CA . ARG A 1 191 ? -1.496 -0.494 -15.479 1.00 44.41 191 ARG A CA 1
ATOM 1535 C C . ARG A 1 191 ? -1.660 -0.980 -16.912 1.00 44.41 191 ARG A C 1
ATOM 1537 O O . ARG A 1 191 ? -2.791 -1.143 -17.336 1.00 44.41 191 ARG A O 1
ATOM 1544 N N . ASN A 1 192 ? -0.566 -1.102 -17.655 1.00 44.19 192 ASN A N 1
ATOM 1545 C CA . ASN A 1 192 ? -0.407 -1.994 -18.807 1.00 44.19 192 ASN A CA 1
ATOM 1546 C C . ASN A 1 192 ? 1.011 -1.798 -19.351 1.00 44.19 192 ASN A C 1
ATOM 1548 O O . ASN A 1 192 ? 1.315 -0.707 -19.814 1.00 44.19 192 ASN A O 1
ATOM 1552 N N . SER A 1 193 ? 1.866 -2.825 -19.232 1.00 44.00 193 SER A N 1
ATOM 1553 C CA . SER A 1 193 ? 2.930 -3.187 -20.201 1.00 44.00 193 SER A CA 1
ATOM 1554 C C . SER A 1 193 ? 4.065 -4.052 -19.611 1.00 44.00 193 SER A C 1
ATOM 1556 O O . SER A 1 193 ? 4.859 -4.567 -20.388 1.00 44.00 193 SER A O 1
ATOM 1558 N N . CYS A 1 194 ? 4.188 -4.257 -18.290 1.00 37.84 194 CYS A N 1
ATOM 1559 C CA . CYS A 1 194 ? 5.405 -4.901 -17.737 1.00 37.84 194 CYS A CA 1
ATOM 1560 C C . CYS A 1 194 ? 5.274 -6.397 -17.359 1.00 37.84 194 CYS A C 1
ATOM 1562 O O . CYS A 1 194 ? 6.248 -7.023 -16.964 1.00 37.84 194 CYS A O 1
ATOM 1564 N N . MET A 1 195 ? 4.091 -7.006 -17.487 1.00 41.41 195 MET A N 1
ATOM 1565 C CA . MET A 1 195 ? 3.812 -8.377 -17.008 1.00 41.41 195 MET A CA 1
ATOM 1566 C C . MET A 1 195 ? 3.859 -9.450 -18.117 1.00 41.41 195 MET A C 1
ATOM 1568 O O . MET A 1 195 ? 3.036 -10.360 -18.126 1.00 41.41 195 MET A O 1
ATOM 1572 N N . LYS A 1 196 ? 4.778 -9.354 -19.091 1.00 44.97 196 LYS A N 1
ATOM 1573 C CA . LYS A 1 196 ? 4.872 -10.362 -20.175 1.00 44.97 196 LYS A CA 1
ATOM 1574 C C . LYS A 1 196 ? 6.247 -10.974 -20.447 1.00 44.97 196 LYS A C 1
ATOM 1576 O O . LYS A 1 196 ? 6.379 -11.708 -21.417 1.00 44.97 196 LYS A O 1
ATOM 1581 N N . SER A 1 197 ? 7.250 -10.771 -19.599 1.00 44.69 197 SER A N 1
ATOM 1582 C CA . SER A 1 197 ? 8.601 -11.267 -19.909 1.00 44.69 197 SER A CA 1
ATOM 1583 C C . SER A 1 197 ? 9.395 -11.723 -18.688 1.00 44.69 197 SER A C 1
ATOM 1585 O O . SER A 1 197 ? 10.536 -11.317 -18.502 1.00 44.69 197 SER A O 1
ATOM 1587 N N . ILE A 1 198 ? 8.805 -12.594 -17.865 1.00 48.34 198 ILE A N 1
ATOM 1588 C CA . ILE A 1 198 ? 9.569 -13.393 -16.894 1.00 48.34 198 ILE A CA 1
ATOM 1589 C C . ILE A 1 198 ? 9.098 -14.847 -16.972 1.00 48.34 198 ILE A C 1
ATOM 1591 O O . ILE A 1 198 ? 8.416 -15.334 -16.080 1.00 48.34 198 ILE A O 1
ATOM 1595 N N . ILE A 1 199 ? 9.426 -15.540 -18.066 1.00 51.28 199 ILE A N 1
ATOM 1596 C CA . ILE A 1 199 ? 9.562 -17.003 -18.058 1.00 51.28 199 ILE A CA 1
ATOM 1597 C C . ILE A 1 199 ? 10.757 -17.356 -18.951 1.00 51.28 199 ILE A C 1
ATOM 1599 O O . ILE A 1 199 ? 10.801 -16.951 -20.110 1.00 51.28 199 ILE A O 1
ATOM 1603 N N . ARG A 1 200 ? 11.656 -18.171 -18.385 1.00 51.28 200 ARG A N 1
ATOM 1604 C CA . ARG A 1 200 ? 12.876 -18.786 -18.944 1.00 51.28 200 ARG A CA 1
ATOM 1605 C C . ARG A 1 200 ? 14.093 -17.872 -19.019 1.00 51.28 200 ARG A C 1
ATOM 1607 O O . ARG A 1 200 ? 14.25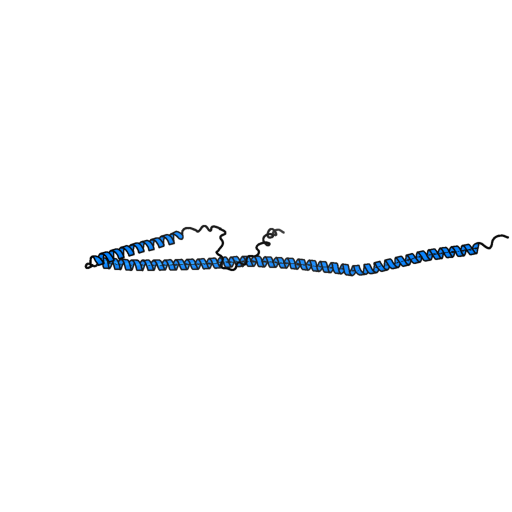3 -17.192 -20.017 1.00 51.28 200 ARG A O 1
ATOM 1614 N N . ILE A 1 201 ? 14.963 -17.957 -18.009 1.00 42.75 201 ILE A N 1
ATOM 1615 C CA . ILE A 1 201 ? 16.353 -18.420 -18.189 1.00 42.75 201 ILE A CA 1
ATOM 1616 C C . ILE A 1 201 ? 16.776 -19.105 -16.877 1.00 42.75 201 ILE A C 1
ATOM 1618 O O . ILE A 1 201 ? 17.169 -18.450 -15.918 1.00 42.75 201 ILE A O 1
ATOM 1622 N N . HIS A 1 202 ? 16.635 -20.423 -16.831 1.00 37.44 202 HIS A N 1
ATOM 1623 C CA . HIS A 1 202 ? 17.501 -21.309 -16.061 1.00 37.44 202 HIS A CA 1
ATOM 1624 C C . HIS A 1 202 ? 17.727 -22.521 -16.972 1.00 37.44 202 HIS A C 1
ATOM 1626 O O . HIS A 1 202 ? 16.765 -22.970 -17.595 1.00 37.44 202 HIS A O 1
ATOM 1632 N N . ASP A 1 203 ? 18.991 -22.936 -17.072 1.00 38.56 203 ASP A N 1
ATOM 1633 C CA . ASP A 1 203 ? 19.574 -24.027 -17.877 1.00 38.56 203 ASP A CA 1
ATOM 1634 C C . ASP A 1 203 ? 20.391 -23.561 -19.097 1.00 38.56 203 ASP A C 1
ATOM 1636 O O . ASP A 1 203 ? 19.926 -23.576 -20.239 1.00 38.56 203 ASP A O 1
ATOM 1640 N N . ALA A 1 204 ? 21.631 -23.145 -18.811 1.00 37.94 204 ALA A N 1
ATOM 1641 C CA . ALA A 1 204 ? 22.857 -23.424 -19.571 1.00 37.94 204 ALA A CA 1
ATOM 1642 C C . ALA A 1 204 ? 24.073 -23.112 -18.683 1.00 37.94 204 ALA A C 1
ATOM 1644 O O . ALA A 1 204 ? 24.091 -22.000 -18.102 1.00 37.94 204 ALA A O 1
#